Protein AF-A0A8D0WEB8-F1 (afdb_monomer)

InterPro domains:
  IPR029731 OSGIN 1/2 [PTHR15192] (24-219)
  IPR036188 FAD/NAD(P)-binding domain superfamily [SSF51905] (11-210)

Sequence (221 aa):
MKRLKVDIPSFHPPRLKNHPLFLDVTPSSDPVLIIGAGLSAADAVLYARHYNVPVIHAFRRPVDDPGLVFNQLPKMLYPEYHKVHQMMREQSILSPSPYEGYCSLPEHQLLRFKEDRQAVFRNPQGLQKVFGVSLVLVLIGSHPDLSFLPGAGADLAMDPDQPLSAKRNPIDVDPFTYQSTHQEGLYAMGPLAGDNFVRFVQGGALAVASSLLSKEGRKPP

pLDDT: mean 85.71, std 18.42, range [32.25, 98.5]

Radius of gyration: 22.69 Å; Cα contacts (8 Å, |Δi|>4): 335; chains: 1; bounding box: 53×40×72 Å

Organism: Sus scrofa (NCBI:txid9823)

Secondary structure (DSSP, 8-state):
-----------PPP-----TTSTT--TTSPPEEEE-SSHHHHHHHHHHHHTT--EEEEESS-TT-TTSGGGGS-TTT-HHHHHHHHHHH---TTS--SSTTEEEEET-EEEEEETTTEEEEE-TTS-EEEEE-SEEEE-S------TTSGGGGGGGBSSTTS--BTTTBPBPB-TTT-BBSSSTT-B--GGGGT--SHHHHHHHHHHHHHHHHHHHTTS--

Solvent-accessible surface area (backbone atoms only — not comparable to full-atom values): 12994 Å² total; per-residue (Å²): 136,85,81,83,82,78,84,74,76,80,83,69,77,77,77,84,75,75,73,83,89,53,82,86,69,43,56,87,41,57,26,35,34,37,33,29,74,43,69,70,27,44,50,52,50,52,54,38,50,74,63,52,27,25,33,36,43,30,21,71,52,59,82,82,46,79,87,36,58,68,77,73,52,58,55,91,84,40,52,68,53,50,48,48,54,48,50,51,60,56,66,50,102,86,48,88,43,95,50,81,58,60,39,52,32,62,34,26,42,81,75,48,76,50,95,85,42,29,42,33,29,30,40,82,87,68,49,77,48,77,43,69,37,68,46,79,46,86,33,76,78,86,78,89,85,39,72,91,39,77,79,45,42,13,77,41,17,69,46,55,94,42,74,63,28,45,86,83,24,21,41,32,49,41,94,74,35,25,32,31,76,74,40,86,95,42,68,50,54,32,40,46,49,48,34,83,47,77,81,48,36,62,55,39,53,51,24,36,52,52,46,52,54,61,51,60,77,64,60,78,133

Structure (mmCIF, N/CA/C/O backbone):
data_AF-A0A8D0WEB8-F1
#
_entry.id   AF-A0A8D0WEB8-F1
#
loop_
_atom_site.group_PDB
_atom_site.id
_atom_site.type_symbol
_atom_site.label_atom_id
_atom_site.label_alt_id
_atom_site.label_comp_id
_atom_site.label_asym_id
_atom_site.label_entity_id
_atom_site.label_seq_id
_atom_site.pdbx_PDB_ins_code
_atom_site.Cartn_x
_atom_site.Cartn_y
_atom_site.Cartn_z
_atom_site.occupancy
_atom_site.B_iso_or_equiv
_atom_site.auth_seq_id
_atom_site.auth_comp_id
_atom_site.auth_asym_id
_atom_site.auth_atom_id
_atom_site.pdbx_PDB_model_num
ATOM 1 N N . MET A 1 1 ? 0.443 -23.221 48.144 1.00 44.03 1 MET A N 1
ATOM 2 C CA . MET A 1 1 ? 0.139 -22.646 46.813 1.00 44.03 1 MET A CA 1
ATOM 3 C C . MET A 1 1 ? 1.076 -23.261 45.781 1.00 44.03 1 MET A C 1
ATOM 5 O O . MET A 1 1 ? 2.273 -23.018 45.845 1.00 44.03 1 MET A O 1
ATOM 9 N N . LYS A 1 2 ? 0.568 -24.123 44.892 1.00 35.50 2 LYS A N 1
ATOM 10 C CA . LYS A 1 2 ? 1.362 -24.737 43.814 1.00 35.50 2 LYS A CA 1
ATOM 11 C C . LYS A 1 2 ? 1.434 -23.750 42.642 1.00 35.50 2 LYS A C 1
ATOM 13 O O . LYS A 1 2 ? 0.394 -23.379 42.111 1.00 35.50 2 LYS A O 1
ATOM 18 N N . ARG A 1 3 ? 2.637 -23.303 42.264 1.00 35.38 3 ARG A N 1
ATOM 19 C CA . ARG A 1 3 ? 2.859 -22.539 41.023 1.00 35.38 3 ARG A CA 1
ATOM 20 C C . ARG A 1 3 ? 2.614 -23.472 39.837 1.00 35.38 3 ARG A C 1
ATOM 22 O O . ARG A 1 3 ? 3.350 -24.444 39.685 1.00 35.38 3 ARG A O 1
ATOM 29 N N . LEU A 1 4 ? 1.614 -23.174 39.007 1.00 32.25 4 LEU A N 1
ATOM 30 C CA . LEU A 1 4 ? 1.543 -23.733 37.659 1.00 32.25 4 LEU A CA 1
ATOM 31 C C . LEU A 1 4 ? 2.726 -23.171 36.859 1.00 32.25 4 LEU A C 1
ATOM 33 O O . LEU A 1 4 ? 2.814 -21.964 36.642 1.00 32.25 4 LEU A O 1
ATOM 37 N N . LYS A 1 5 ? 3.645 -24.045 36.445 1.00 33.50 5 LYS A N 1
ATOM 38 C CA . LYS A 1 5 ? 4.564 -23.764 35.341 1.00 33.50 5 LYS A CA 1
ATOM 39 C C . LYS A 1 5 ? 3.758 -23.935 34.058 1.00 33.50 5 LYS A C 1
ATOM 41 O O . LYS A 1 5 ? 3.316 -25.038 33.759 1.00 33.50 5 LYS A O 1
ATOM 46 N N . VAL A 1 6 ? 3.520 -22.834 33.358 1.00 39.00 6 VAL A N 1
ATOM 47 C CA . VAL A 1 6 ? 3.021 -22.864 31.985 1.00 39.00 6 VAL A CA 1
ATOM 48 C C . VAL A 1 6 ? 4.256 -22.985 31.104 1.00 39.00 6 VAL A C 1
ATOM 50 O O . VAL A 1 6 ? 5.028 -22.032 30.995 1.00 39.00 6 VAL A O 1
ATOM 53 N N . ASP A 1 7 ? 4.483 -24.168 30.542 1.00 36.47 7 ASP A N 1
ATOM 54 C CA . ASP A 1 7 ? 5.505 -24.357 29.519 1.00 36.47 7 ASP A CA 1
ATOM 55 C C . ASP A 1 7 ? 5.014 -23.668 28.243 1.00 36.47 7 ASP A C 1
ATOM 57 O O . ASP A 1 7 ? 4.122 -24.154 27.549 1.00 36.47 7 ASP A O 1
ATOM 61 N N . ILE A 1 8 ? 5.554 -22.480 27.972 1.00 38.25 8 ILE A N 1
ATOM 62 C CA . ILE A 1 8 ? 5.335 -21.774 26.711 1.00 38.25 8 ILE A CA 1
ATOM 63 C C . ILE A 1 8 ? 6.197 -22.497 25.668 1.00 38.25 8 ILE A C 1
ATOM 65 O O . ILE A 1 8 ? 7.425 -22.468 25.797 1.00 38.25 8 ILE A O 1
ATOM 69 N N . PRO A 1 9 ? 5.614 -23.163 24.655 1.00 37.81 9 PRO A N 1
ATOM 70 C CA . PRO A 1 9 ? 6.407 -23.779 23.604 1.00 37.81 9 PRO A CA 1
ATOM 71 C C . PRO A 1 9 ? 7.242 -22.697 22.918 1.00 37.81 9 PRO A C 1
ATOM 73 O O . PRO A 1 9 ? 6.735 -21.632 22.560 1.00 37.81 9 PRO A O 1
ATOM 76 N N . SER A 1 10 ? 8.539 -22.960 22.753 1.00 38.03 10 SER A N 1
ATOM 77 C CA . SER A 1 10 ? 9.443 -22.076 22.026 1.00 38.03 10 SER A CA 1
ATOM 78 C C . SER A 1 10 ? 8.886 -21.841 20.623 1.00 38.03 10 SER A C 1
ATOM 80 O O . SER A 1 10 ? 8.825 -22.768 19.813 1.00 38.03 10 SER A O 1
ATOM 82 N N . PHE A 1 11 ? 8.472 -20.606 20.338 1.00 36.34 11 PHE A N 1
ATOM 83 C CA . PHE A 1 11 ? 8.068 -20.197 19.002 1.00 36.34 11 PHE A CA 1
ATOM 84 C C . PHE A 1 11 ? 9.299 -20.260 18.098 1.00 36.34 11 PHE A C 1
ATOM 86 O O . PHE A 1 11 ? 10.154 -19.375 18.103 1.00 36.34 11 PHE A O 1
ATOM 93 N N . HIS A 1 12 ? 9.426 -21.350 17.351 1.00 33.31 12 HIS A N 1
ATOM 94 C CA . HIS A 1 12 ? 10.314 -21.389 16.207 1.00 33.31 12 HIS A CA 1
ATOM 95 C C . HIS A 1 12 ? 9.568 -20.746 15.043 1.00 33.31 12 HIS A C 1
ATOM 97 O O . HIS A 1 12 ? 8.523 -21.275 14.652 1.00 33.31 12 HIS A O 1
ATOM 103 N N . PRO A 1 13 ? 10.058 -19.621 14.487 1.00 35.16 13 PRO A N 1
ATOM 104 C CA . PRO A 1 13 ? 9.481 -19.109 13.259 1.00 35.16 13 PRO A CA 1
ATOM 105 C C . PRO A 1 13 ? 9.537 -20.243 12.229 1.00 35.16 13 PRO A C 1
ATOM 107 O O . PRO A 1 13 ? 10.567 -20.928 12.140 1.00 35.16 13 PRO A O 1
ATOM 110 N N . PRO A 1 14 ? 8.452 -20.502 11.481 1.00 33.44 14 PRO A N 1
ATOM 111 C CA . PRO A 1 14 ? 8.509 -21.484 10.418 1.00 33.44 14 PRO A CA 1
ATOM 112 C C . PRO A 1 14 ? 9.676 -21.097 9.511 1.00 33.44 14 PRO A C 1
ATOM 114 O O . PRO A 1 14 ? 9.736 -19.976 9.004 1.00 33.44 14 PRO A O 1
ATOM 117 N N . ARG A 1 15 ? 10.636 -22.015 9.328 1.00 39.16 15 ARG A N 1
ATOM 118 C CA . ARG A 1 15 ? 11.580 -21.906 8.215 1.00 39.16 15 ARG A CA 1
ATOM 119 C C . ARG A 1 15 ? 10.708 -21.778 6.975 1.00 39.16 15 ARG A C 1
ATOM 121 O O . ARG A 1 15 ? 10.014 -22.738 6.641 1.00 39.16 15 ARG A O 1
ATOM 128 N N . LEU A 1 16 ? 10.706 -20.596 6.358 1.00 42.38 16 LEU A N 1
ATOM 129 C CA . LEU A 1 16 ? 10.075 -20.317 5.073 1.00 42.38 16 LEU A CA 1
ATOM 130 C C . LEU A 1 16 ? 10.705 -21.257 4.041 1.00 42.38 16 LEU A C 1
ATOM 132 O O . LEU A 1 16 ? 11.685 -20.926 3.381 1.00 42.38 16 LEU A O 1
ATOM 136 N N . LYS A 1 17 ? 10.195 -22.486 3.967 1.00 39.34 17 LYS A N 1
ATOM 137 C CA . LYS A 1 17 ? 10.502 -23.420 2.897 1.00 39.34 17 LYS A CA 1
ATOM 138 C C . LYS A 1 17 ? 9.833 -22.847 1.652 1.00 39.34 17 LYS A C 1
ATOM 140 O O . LYS A 1 17 ? 8.614 -22.874 1.557 1.00 39.34 17 LYS A O 1
ATOM 145 N N . ASN A 1 18 ? 10.659 -22.304 0.762 1.00 42.94 18 ASN A N 1
ATOM 146 C CA . ASN A 1 18 ? 10.420 -22.106 -0.667 1.00 42.94 18 ASN A CA 1
ATOM 147 C C . ASN A 1 18 ? 9.029 -21.554 -1.023 1.00 42.94 18 ASN A C 1
ATOM 149 O O . ASN A 1 18 ? 8.109 -22.304 -1.341 1.00 42.94 18 ASN A O 1
ATOM 153 N N . HIS A 1 19 ? 8.892 -20.227 -1.016 1.00 45.16 19 HIS A N 1
ATOM 154 C CA . HIS A 1 19 ? 7.705 -19.562 -1.550 1.00 45.16 19 HIS A CA 1
ATOM 155 C C . HIS A 1 19 ? 7.723 -19.641 -3.096 1.00 45.16 19 HIS A C 1
ATOM 157 O O . HIS A 1 19 ? 8.702 -19.207 -3.704 1.00 45.16 19 HIS A O 1
ATOM 163 N N . PRO A 1 20 ? 6.670 -20.149 -3.763 1.00 43.34 20 PRO A N 1
ATOM 164 C CA . PRO A 1 20 ? 6.691 -20.498 -5.192 1.00 43.34 20 PRO A CA 1
ATOM 165 C C . PRO A 1 20 ? 6.655 -19.315 -6.179 1.00 43.34 20 PRO A C 1
ATOM 167 O O . PRO A 1 20 ? 6.586 -19.535 -7.380 1.00 43.34 20 PRO A O 1
ATOM 170 N N . LEU A 1 21 ? 6.697 -18.062 -5.716 1.00 50.72 21 LEU A N 1
ATOM 171 C CA . LEU A 1 21 ? 6.490 -16.890 -6.584 1.00 50.72 21 LEU A CA 1
ATOM 172 C C . LEU A 1 21 ? 7.770 -16.365 -7.258 1.00 50.72 21 LEU A C 1
ATOM 174 O O . LEU A 1 21 ? 7.674 -15.600 -8.211 1.00 50.72 21 LEU A O 1
ATOM 178 N N . PHE A 1 22 ? 8.952 -16.777 -6.789 1.00 50.31 22 PHE A N 1
ATOM 179 C CA . PHE A 1 22 ? 10.248 -16.305 -7.302 1.00 50.31 22 PHE A CA 1
ATOM 180 C C . PHE A 1 22 ? 11.103 -17.398 -7.957 1.00 50.31 22 PHE A C 1
ATOM 182 O O . PHE A 1 22 ? 12.227 -17.109 -8.353 1.00 50.31 22 PHE A O 1
ATOM 189 N N . LEU A 1 23 ? 10.614 -18.639 -8.081 1.00 54.09 23 LEU A N 1
ATOM 190 C CA . LEU A 1 23 ? 11.466 -19.766 -8.490 1.00 54.09 23 LEU A CA 1
ATOM 191 C C . LEU A 1 23 ? 12.072 -19.642 -9.903 1.00 54.09 23 LEU A C 1
ATOM 193 O O . LEU A 1 23 ? 13.089 -20.282 -10.149 1.00 54.09 23 LEU A O 1
ATOM 197 N N . ASP A 1 24 ? 11.536 -18.773 -10.767 1.00 73.00 24 ASP A N 1
ATOM 198 C CA . ASP A 1 24 ? 12.021 -18.594 -12.146 1.00 73.00 24 ASP A CA 1
ATOM 199 C C . ASP A 1 24 ? 12.676 -17.225 -12.424 1.00 73.00 24 ASP A C 1
ATOM 201 O O . ASP A 1 24 ? 13.095 -16.954 -13.553 1.00 73.00 24 ASP A O 1
ATOM 205 N N . VAL A 1 25 ? 12.770 -16.335 -11.426 1.00 86.62 25 VAL A N 1
ATOM 206 C CA . VAL A 1 25 ? 13.377 -15.005 -11.608 1.00 86.62 25 VAL A CA 1
ATOM 207 C C . VAL A 1 25 ? 14.780 -14.989 -11.015 1.00 86.62 25 VAL A C 1
ATOM 209 O O . VAL A 1 25 ? 14.981 -15.201 -9.823 1.00 86.62 25 VAL A O 1
ATOM 212 N N . THR A 1 26 ? 15.759 -14.704 -11.865 1.00 89.69 26 THR A N 1
ATOM 213 C CA . THR A 1 26 ? 17.189 -14.723 -11.544 1.00 89.69 26 THR A CA 1
ATOM 214 C C . THR A 1 26 ? 17.816 -13.352 -11.813 1.00 89.69 26 THR A C 1
ATOM 216 O O . THR A 1 26 ? 17.205 -12.527 -12.495 1.00 89.69 26 THR A O 1
ATOM 219 N N . PRO A 1 27 ? 19.057 -13.100 -11.361 1.00 91.06 27 PRO A N 1
ATOM 220 C CA . PRO A 1 27 ? 19.798 -11.890 -11.729 1.00 91.06 27 PRO A CA 1
ATOM 221 C C . PRO A 1 27 ? 19.963 -11.672 -13.241 1.00 91.06 27 PRO A C 1
ATOM 223 O O . PRO A 1 27 ? 20.145 -10.541 -13.679 1.00 91.06 27 PRO A O 1
ATOM 226 N N . SER A 1 28 ? 19.906 -12.744 -14.038 1.00 90.56 28 SER A N 1
ATOM 227 C CA . SER A 1 28 ? 20.001 -12.703 -15.504 1.00 90.56 28 SER A CA 1
ATOM 228 C C . SER A 1 28 ? 18.654 -12.581 -16.222 1.00 90.56 28 SER A C 1
ATOM 230 O O . SER A 1 28 ? 18.625 -12.501 -17.447 1.00 90.56 28 SER A O 1
ATOM 232 N N . SER A 1 29 ? 17.539 -12.619 -15.491 1.00 91.19 29 SER A N 1
ATOM 233 C CA . SER A 1 29 ? 16.199 -12.476 -16.064 1.00 91.19 29 SER A CA 1
ATOM 234 C C . SER A 1 29 ? 15.897 -11.014 -16.416 1.00 91.19 29 SER A C 1
ATOM 236 O O . SER A 1 29 ? 16.529 -10.092 -15.897 1.00 91.19 29 SER A O 1
ATOM 238 N N . ASP A 1 30 ? 14.867 -10.794 -17.239 1.00 93.44 30 ASP A N 1
ATOM 239 C CA . ASP A 1 30 ? 14.282 -9.459 -17.398 1.00 93.44 30 ASP A CA 1
ATOM 240 C C . ASP A 1 30 ? 13.864 -8.877 -16.033 1.00 93.44 30 ASP A C 1
ATOM 242 O O . ASP A 1 30 ? 13.531 -9.637 -15.113 1.00 93.44 30 ASP A O 1
ATOM 246 N N . PRO A 1 31 ? 13.829 -7.543 -15.871 1.00 95.56 31 PRO A N 1
ATOM 247 C CA . PRO A 1 31 ? 13.523 -6.932 -14.585 1.00 95.56 31 PRO A CA 1
ATOM 248 C C . PRO A 1 31 ? 12.156 -7.315 -14.010 1.00 95.56 31 PRO A C 1
ATOM 250 O O . PRO A 1 31 ? 11.177 -7.507 -14.735 1.00 95.56 31 PRO A O 1
ATOM 253 N N . VAL A 1 32 ? 12.060 -7.339 -12.682 1.00 97.00 32 VAL A N 1
ATOM 254 C CA . VAL A 1 32 ? 10.776 -7.356 -11.975 1.00 97.00 32 VAL A CA 1
ATOM 255 C C . VAL A 1 32 ? 10.215 -5.942 -11.959 1.00 97.00 32 VAL A C 1
ATOM 257 O O . VAL A 1 32 ? 10.889 -4.996 -11.545 1.00 97.00 32 VAL A O 1
ATOM 260 N N . LEU A 1 33 ? 8.964 -5.794 -12.383 1.00 97.75 33 LEU A N 1
ATOM 261 C CA . LEU A 1 33 ? 8.236 -4.538 -12.306 1.00 97.75 33 LEU A CA 1
ATOM 262 C C . LEU A 1 33 ? 7.481 -4.441 -10.983 1.00 97.75 33 LEU A C 1
ATOM 264 O O . LEU A 1 33 ? 6.562 -5.212 -10.720 1.00 97.75 33 LEU A O 1
ATOM 268 N N . ILE A 1 34 ? 7.825 -3.445 -10.180 1.00 98.50 34 ILE A N 1
ATOM 269 C CA . ILE A 1 34 ? 7.176 -3.131 -8.911 1.00 98.50 34 ILE A CA 1
ATOM 270 C C . ILE A 1 34 ? 6.405 -1.828 -9.087 1.00 98.50 34 ILE A C 1
ATOM 272 O O . ILE A 1 34 ? 6.984 -0.810 -9.462 1.00 98.50 34 ILE A O 1
ATOM 276 N N . ILE A 1 35 ? 5.097 -1.855 -8.826 1.00 98.31 35 ILE A N 1
ATOM 277 C CA . ILE A 1 35 ? 4.211 -0.699 -8.998 1.00 98.31 35 ILE A CA 1
ATOM 278 C C . ILE A 1 35 ? 3.674 -0.246 -7.646 1.00 98.31 35 ILE A C 1
ATOM 280 O O . ILE A 1 35 ? 2.899 -0.963 -7.021 1.00 98.31 35 ILE A O 1
ATOM 284 N N . GLY A 1 36 ? 4.018 0.965 -7.218 1.00 97.56 36 GLY A N 1
ATOM 285 C CA . GLY A 1 36 ? 3.567 1.527 -5.943 1.00 97.56 36 GLY A CA 1
ATOM 286 C C . GLY A 1 36 ? 4.609 2.443 -5.311 1.00 97.56 36 GLY A C 1
ATOM 287 O O . GLY A 1 36 ? 5.758 2.434 -5.711 1.00 97.56 36 GLY A O 1
ATOM 288 N N . ALA A 1 37 ? 4.208 3.254 -4.331 1.00 96.00 37 ALA A N 1
ATOM 289 C CA . ALA A 1 37 ? 5.116 4.152 -3.594 1.00 96.00 37 ALA A CA 1
ATOM 290 C C . ALA A 1 37 ? 4.906 4.073 -2.069 1.00 96.00 37 ALA A C 1
ATOM 292 O O . ALA A 1 37 ? 5.094 5.050 -1.345 1.00 96.00 37 ALA A O 1
ATOM 293 N N . GLY A 1 38 ? 4.419 2.923 -1.596 1.00 95.00 38 GLY A N 1
ATOM 294 C CA . GLY A 1 38 ? 4.218 2.621 -0.178 1.00 95.00 38 GLY A CA 1
ATOM 295 C C . GLY A 1 38 ? 5.274 1.656 0.362 1.00 95.00 38 GLY A C 1
ATOM 296 O O . GLY A 1 38 ? 6.160 1.220 -0.370 1.00 95.00 38 GLY A O 1
ATOM 297 N N . LEU A 1 39 ? 5.142 1.280 1.636 1.00 94.69 39 LEU A N 1
ATOM 298 C CA . LEU A 1 39 ? 6.097 0.380 2.297 1.00 94.69 39 LEU A CA 1
ATOM 299 C C . LEU A 1 39 ? 6.116 -1.016 1.675 1.00 94.69 39 LEU A C 1
ATOM 301 O O . LEU A 1 39 ? 7.193 -1.528 1.425 1.00 94.69 39 LEU A O 1
ATOM 305 N N . SER A 1 40 ? 4.966 -1.569 1.279 1.00 96.19 40 SER A N 1
ATOM 306 C CA . SER A 1 40 ? 4.931 -2.869 0.592 1.00 96.19 40 SER A CA 1
ATOM 307 C C . SER A 1 40 ? 5.725 -2.868 -0.720 1.00 96.19 40 SER A C 1
ATOM 309 O O . SER A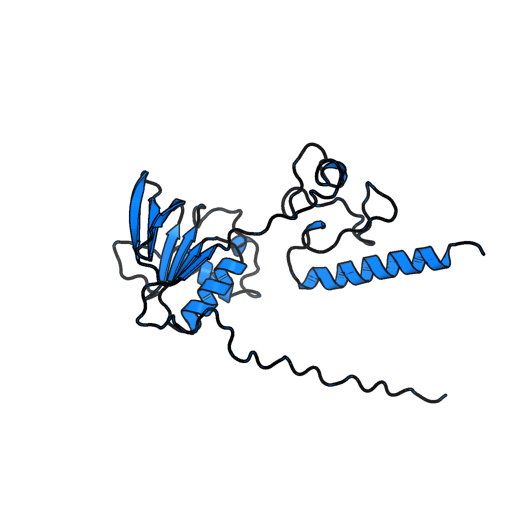 1 40 ? 6.419 -3.833 -1.025 1.00 96.19 40 SER A O 1
ATOM 311 N N . ALA A 1 41 ? 5.655 -1.777 -1.494 1.00 97.94 41 ALA A N 1
ATOM 312 C CA . ALA A 1 41 ? 6.465 -1.627 -2.702 1.00 97.94 41 ALA A CA 1
ATOM 313 C C . ALA A 1 41 ? 7.958 -1.509 -2.356 1.00 97.94 41 ALA A C 1
ATOM 315 O O . ALA A 1 41 ? 8.788 -2.133 -3.011 1.00 97.94 41 ALA A O 1
ATOM 316 N N . ALA A 1 42 ? 8.296 -0.771 -1.295 1.00 97.44 42 ALA A N 1
ATOM 317 C CA . ALA A 1 42 ? 9.667 -0.674 -0.806 1.00 97.44 42 ALA A CA 1
ATOM 318 C C . ALA A 1 42 ? 10.224 -2.031 -0.348 1.00 97.44 42 ALA A C 1
ATOM 320 O O . ALA A 1 42 ? 11.349 -2.363 -0.709 1.00 97.44 42 ALA A O 1
ATOM 321 N N . ASP A 1 43 ? 9.435 -2.838 0.363 1.00 97.38 43 ASP A N 1
ATOM 322 C CA . ASP A 1 43 ? 9.801 -4.196 0.772 1.00 97.38 43 ASP A CA 1
ATOM 323 C C . ASP A 1 43 ? 10.078 -5.090 -0.436 1.00 97.38 43 ASP A C 1
ATOM 325 O O . ASP A 1 43 ? 11.093 -5.783 -0.477 1.00 97.38 43 ASP A O 1
ATOM 329 N N . ALA A 1 44 ? 9.223 -5.033 -1.460 1.00 98.06 44 ALA A N 1
ATOM 330 C CA . ALA A 1 44 ? 9.437 -5.777 -2.696 1.00 98.06 44 ALA A CA 1
ATOM 331 C C . ALA A 1 44 ? 10.726 -5.341 -3.414 1.00 98.06 44 ALA A C 1
ATOM 333 O O . ALA A 1 44 ? 11.463 -6.189 -3.919 1.00 98.06 44 ALA A O 1
ATOM 334 N N . VAL A 1 45 ? 11.028 -4.035 -3.426 1.00 97.44 45 VAL A N 1
ATOM 335 C CA . VAL A 1 45 ? 12.283 -3.507 -3.984 1.00 97.44 45 VAL A CA 1
ATOM 336 C C . VAL A 1 45 ? 13.468 -4.051 -3.193 1.00 97.44 45 VAL A C 1
ATOM 338 O O . VAL A 1 45 ? 14.389 -4.602 -3.788 1.00 97.44 45 VAL A O 1
ATOM 341 N N . LEU A 1 46 ? 13.449 -3.931 -1.864 1.00 96.62 46 LEU A N 1
ATOM 342 C CA . LEU A 1 46 ? 14.519 -4.421 -0.994 1.00 96.62 46 LEU A CA 1
ATOM 343 C C . LEU A 1 46 ? 14.741 -5.927 -1.174 1.00 96.62 46 LEU A C 1
ATOM 345 O O . LEU A 1 46 ? 15.885 -6.362 -1.298 1.00 96.62 46 LEU A O 1
ATOM 349 N N . TYR A 1 47 ? 13.661 -6.704 -1.260 1.00 96.12 47 TYR A N 1
ATOM 350 C CA . TYR A 1 47 ? 13.713 -8.148 -1.461 1.00 96.12 47 TYR A CA 1
ATOM 351 C C . TYR A 1 47 ? 14.328 -8.522 -2.815 1.00 96.12 47 TYR A C 1
ATOM 353 O O . TYR A 1 47 ? 15.279 -9.297 -2.861 1.00 96.12 47 TYR A O 1
ATOM 361 N N . ALA A 1 48 ? 13.857 -7.933 -3.919 1.00 95.06 48 ALA A N 1
ATOM 362 C CA . ALA A 1 48 ? 14.415 -8.198 -5.246 1.00 95.06 48 ALA A CA 1
ATOM 363 C C . ALA A 1 48 ? 15.906 -7.818 -5.324 1.00 95.06 48 ALA A C 1
ATOM 365 O O . ALA A 1 48 ? 16.732 -8.589 -5.815 1.00 95.06 48 ALA A O 1
ATOM 366 N N . ARG A 1 49 ? 16.271 -6.662 -4.755 1.00 92.75 49 ARG A N 1
ATOM 367 C CA . ARG A 1 49 ? 17.659 -6.182 -4.692 1.00 92.75 49 ARG A CA 1
ATOM 368 C C . ARG A 1 49 ? 18.560 -7.087 -3.858 1.00 92.75 49 ARG A C 1
ATOM 370 O O . ARG A 1 49 ? 19.706 -7.288 -4.243 1.00 92.75 49 ARG A O 1
ATOM 377 N N . HIS A 1 50 ? 18.058 -7.650 -2.758 1.00 93.75 50 HIS A N 1
ATOM 378 C CA . HIS A 1 50 ? 18.810 -8.595 -1.925 1.00 93.75 50 HIS A CA 1
ATOM 379 C C . HIS A 1 50 ? 19.286 -9.822 -2.721 1.00 93.75 50 HIS A C 1
ATOM 381 O O . HIS A 1 50 ? 20.379 -10.325 -2.476 1.00 93.75 50 HIS A O 1
ATOM 387 N N . TYR A 1 51 ? 18.506 -10.252 -3.716 1.00 92.50 51 TYR A N 1
ATOM 388 C CA . TYR A 1 51 ? 18.845 -11.356 -4.616 1.00 92.50 51 TYR A CA 1
ATOM 389 C C . TYR A 1 51 ? 19.471 -10.907 -5.944 1.00 92.50 51 TYR A C 1
ATOM 391 O O . TYR A 1 51 ? 19.598 -11.721 -6.852 1.00 92.50 51 TYR A O 1
ATOM 399 N N . ASN A 1 52 ? 19.878 -9.639 -6.071 1.00 91.56 52 ASN A N 1
ATOM 400 C CA . ASN A 1 52 ? 20.433 -9.050 -7.298 1.00 91.56 52 ASN A CA 1
ATOM 401 C C . ASN A 1 52 ? 19.513 -9.170 -8.524 1.00 91.56 52 ASN A C 1
ATOM 403 O O . ASN A 1 52 ? 19.982 -9.180 -9.660 1.00 91.56 52 ASN A O 1
ATOM 407 N N . VAL A 1 53 ? 18.202 -9.257 -8.308 1.00 94.56 53 VAL A N 1
ATOM 408 C CA . VAL A 1 53 ? 17.226 -9.261 -9.395 1.00 94.56 53 VAL A CA 1
ATOM 409 C C . VAL A 1 53 ? 17.057 -7.825 -9.909 1.00 94.56 53 VAL A C 1
ATOM 411 O O . VAL A 1 53 ? 16.857 -6.919 -9.090 1.00 94.56 53 VAL A O 1
ATOM 414 N N . PRO A 1 54 ? 17.128 -7.577 -11.233 1.00 95.00 54 PRO A N 1
ATOM 415 C CA . PRO A 1 54 ? 16.907 -6.246 -11.780 1.00 95.00 54 PRO A CA 1
ATOM 416 C C . PRO A 1 54 ? 15.487 -5.749 -11.483 1.00 95.00 54 PRO A C 1
ATOM 418 O O . PRO A 1 54 ? 14.521 -6.504 -11.570 1.00 95.00 54 PRO A O 1
ATOM 421 N N . VAL A 1 55 ? 15.342 -4.469 -11.141 1.00 96.38 55 VAL A N 1
ATOM 422 C CA . VAL A 1 55 ? 14.064 -3.871 -10.733 1.00 96.38 55 VAL A CA 1
ATOM 423 C C . VAL A 1 55 ? 13.716 -2.686 -11.619 1.00 96.38 55 VAL A C 1
ATOM 425 O O . VAL A 1 55 ? 14.518 -1.767 -11.782 1.00 96.38 55 VAL A O 1
ATOM 428 N N . ILE A 1 56 ? 12.477 -2.661 -12.100 1.00 97.12 56 ILE A N 1
ATOM 429 C CA . ILE A 1 56 ? 11.805 -1.444 -12.554 1.00 97.12 56 ILE A CA 1
ATOM 430 C C . ILE A 1 56 ? 10.793 -1.061 -11.473 1.00 97.12 56 ILE A C 1
ATOM 432 O O . ILE A 1 56 ? 9.879 -1.824 -11.182 1.00 97.12 56 ILE A O 1
ATOM 436 N N . HIS A 1 57 ? 10.942 0.108 -10.861 1.00 97.69 57 HIS A N 1
ATOM 437 C CA . HIS A 1 57 ? 10.079 0.595 -9.790 1.00 97.69 57 HIS A CA 1
ATOM 438 C C . HIS A 1 57 ? 9.269 1.797 -10.274 1.00 97.69 57 HIS A C 1
ATOM 440 O O . HIS A 1 57 ? 9.778 2.913 -10.341 1.00 97.69 57 HIS A O 1
ATOM 446 N N . ALA A 1 58 ? 8.003 1.569 -10.610 1.00 97.19 58 ALA A N 1
ATOM 447 C CA . ALA A 1 58 ? 7.118 2.575 -11.178 1.00 97.19 58 ALA A CA 1
ATOM 4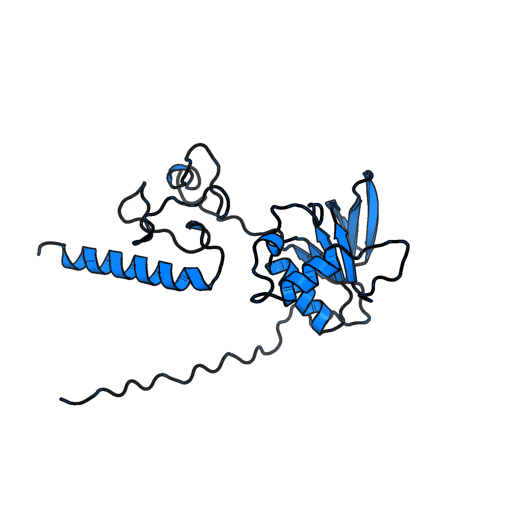48 C C . ALA A 1 58 ? 6.083 3.083 -10.177 1.00 97.19 58 ALA A C 1
ATOM 450 O O . ALA A 1 58 ? 5.469 2.320 -9.430 1.00 97.19 58 ALA A O 1
ATOM 451 N N . PHE A 1 59 ? 5.830 4.388 -10.194 1.00 96.69 59 PHE A N 1
ATOM 452 C CA . PHE A 1 59 ? 4.848 5.001 -9.311 1.00 96.69 59 PHE A CA 1
ATOM 453 C C . P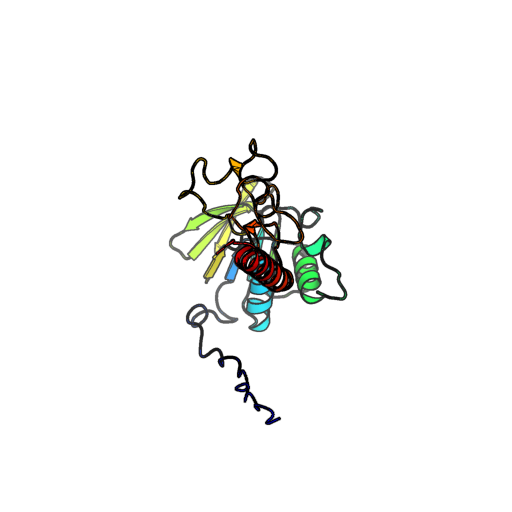HE A 1 59 ? 4.294 6.296 -9.898 1.00 96.69 59 PHE A C 1
ATOM 455 O O . PHE A 1 59 ? 4.959 7.000 -10.642 1.00 96.69 59 PHE A O 1
ATOM 462 N N . ARG A 1 60 ? 3.046 6.619 -9.542 1.00 94.81 60 ARG A N 1
ATOM 463 C CA . ARG A 1 60 ? 2.295 7.741 -10.136 1.00 94.81 60 ARG A CA 1
ATOM 464 C C . ARG A 1 60 ? 2.625 9.115 -9.548 1.00 94.81 60 ARG A C 1
ATOM 466 O O . ARG A 1 60 ? 2.180 10.115 -10.090 1.00 94.81 60 ARG A O 1
ATOM 473 N N . ARG A 1 61 ? 3.313 9.162 -8.408 1.00 93.81 61 ARG A N 1
ATOM 474 C CA . ARG A 1 61 ? 3.609 10.402 -7.674 1.00 93.81 61 ARG A CA 1
ATOM 475 C C . ARG A 1 61 ? 5.012 10.912 -8.019 1.00 93.81 61 ARG A C 1
ATOM 477 O O . ARG A 1 61 ? 5.867 10.080 -8.329 1.00 93.81 61 ARG A O 1
ATOM 484 N N . PRO A 1 62 ? 5.274 12.224 -7.922 1.00 94.00 62 PRO A N 1
ATOM 485 C CA . PRO A 1 62 ? 6.642 12.723 -7.929 1.00 94.00 62 PRO A CA 1
ATOM 486 C C . PRO A 1 62 ? 7.378 12.237 -6.676 1.00 94.00 62 PRO A C 1
ATOM 488 O O . PRO A 1 62 ? 6.767 11.997 -5.632 1.00 94.00 62 PRO A O 1
ATOM 491 N N . VAL A 1 63 ? 8.701 12.079 -6.767 1.00 92.81 63 VAL A N 1
ATOM 492 C CA . VAL A 1 63 ? 9.519 11.569 -5.645 1.00 92.81 63 VAL A CA 1
ATOM 493 C C . VAL A 1 63 ? 9.534 12.533 -4.454 1.00 92.81 63 VAL A C 1
ATOM 495 O O . VAL A 1 63 ? 9.691 12.106 -3.308 1.00 92.81 63 VAL A O 1
ATOM 498 N N . ASP A 1 64 ? 9.323 13.819 -4.727 1.00 91.25 64 ASP A N 1
ATOM 499 C CA . ASP A 1 64 ? 9.299 14.890 -3.733 1.00 91.25 64 ASP A CA 1
ATOM 500 C C . ASP A 1 64 ? 7.883 15.181 -3.196 1.00 91.25 64 ASP A C 1
ATOM 502 O O . ASP A 1 64 ? 7.691 16.148 -2.463 1.00 91.25 64 ASP A O 1
ATOM 506 N N . ASP A 1 65 ? 6.881 14.346 -3.518 1.00 93.00 65 ASP A N 1
ATOM 507 C CA . ASP A 1 65 ? 5.533 14.461 -2.942 1.00 93.00 65 ASP A CA 1
ATOM 508 C C . ASP A 1 65 ? 5.600 14.342 -1.401 1.00 93.00 65 ASP A C 1
ATOM 510 O O . ASP A 1 65 ? 5.967 13.277 -0.883 1.00 93.00 65 ASP A O 1
ATOM 514 N N . PRO A 1 66 ? 5.204 15.383 -0.637 1.00 89.31 66 PRO A N 1
ATOM 515 C CA . PRO A 1 66 ? 5.248 15.364 0.827 1.00 89.31 66 PRO A CA 1
ATOM 516 C C . PRO A 1 66 ? 4.351 14.274 1.436 1.00 89.31 66 PRO A C 1
ATOM 518 O O . PRO A 1 66 ? 4.597 13.811 2.548 1.00 89.31 66 PRO A O 1
ATOM 521 N N . GLY A 1 67 ? 3.335 13.812 0.702 1.00 88.25 67 GLY A N 1
ATOM 522 C CA . GLY A 1 67 ? 2.419 12.752 1.105 1.00 88.25 67 GLY A CA 1
ATOM 523 C C . GLY A 1 67 ? 2.969 11.326 0.975 1.00 88.25 67 GLY A C 1
ATOM 524 O O . GLY A 1 67 ? 2.234 10.379 1.291 1.00 88.25 67 GLY A O 1
ATOM 525 N N . LEU A 1 68 ? 4.208 11.140 0.501 1.00 91.81 68 LEU A N 1
ATOM 526 C CA . LEU A 1 68 ? 4.879 9.839 0.512 1.00 91.81 68 LEU A CA 1
ATOM 527 C C . LEU A 1 68 ? 5.191 9.390 1.941 1.00 91.81 68 LEU A C 1
ATOM 529 O O . LEU A 1 68 ? 5.673 10.159 2.769 1.00 91.81 68 LEU A O 1
ATOM 533 N N . VAL A 1 69 ? 4.969 8.101 2.212 1.00 90.25 69 VAL A N 1
ATOM 534 C CA . VAL A 1 69 ? 5.198 7.513 3.542 1.00 90.25 69 VAL A CA 1
ATOM 535 C C . VAL A 1 69 ? 6.655 7.648 3.995 1.00 90.25 69 VAL A C 1
ATOM 537 O O . VAL A 1 69 ? 6.912 7.814 5.181 1.00 90.25 69 VAL A O 1
ATOM 540 N N . PHE A 1 70 ? 7.604 7.668 3.056 1.00 91.69 70 PHE A N 1
ATOM 541 C CA . PHE A 1 70 ? 9.033 7.819 3.336 1.00 91.69 70 PHE A CA 1
ATOM 542 C C . PHE A 1 70 ? 9.377 9.128 4.054 1.00 91.69 70 PHE A C 1
ATOM 544 O O . PHE A 1 70 ? 10.266 9.132 4.895 1.00 91.69 70 PHE A O 1
ATOM 551 N N . ASN A 1 71 ? 8.634 10.209 3.793 1.00 87.88 71 ASN A N 1
ATOM 552 C CA . ASN A 1 71 ? 8.850 11.507 4.442 1.00 87.88 71 ASN A CA 1
ATOM 553 C C . ASN A 1 71 ? 8.331 11.546 5.890 1.00 87.88 71 ASN A C 1
ATOM 555 O O . ASN A 1 71 ? 8.644 12.469 6.635 1.00 87.88 71 ASN A O 1
ATOM 559 N N . GLN A 1 72 ? 7.516 10.564 6.282 1.00 87.75 72 GLN A N 1
ATOM 560 C CA . GLN A 1 72 ? 6.868 10.487 7.596 1.00 87.75 72 GLN A CA 1
ATOM 561 C C . GLN A 1 72 ? 7.582 9.504 8.532 1.00 87.75 72 GLN A C 1
ATOM 563 O O . GLN A 1 72 ? 7.291 9.450 9.727 1.00 87.75 72 GLN A O 1
ATOM 568 N N . LEU A 1 73 ? 8.502 8.700 7.997 1.00 87.94 73 LEU A N 1
ATOM 569 C CA . LEU A 1 73 ? 9.224 7.694 8.758 1.00 87.94 73 LEU A CA 1
ATOM 570 C C . LEU A 1 73 ? 10.493 8.287 9.385 1.00 87.94 73 LEU A C 1
ATOM 572 O O . LEU A 1 73 ? 11.280 8.927 8.692 1.00 87.94 73 LEU A O 1
ATOM 576 N N . PRO A 1 74 ? 10.777 8.021 10.670 1.00 90.62 74 PRO A N 1
ATOM 577 C CA . PRO A 1 74 ? 12.056 8.396 11.261 1.00 90.62 74 PRO A CA 1
ATOM 578 C C . PRO A 1 74 ? 13.218 7.624 10.617 1.00 90.62 74 PRO A C 1
ATOM 580 O O . PRO A 1 74 ? 13.284 6.398 10.725 1.00 90.62 74 PRO A O 1
ATOM 583 N N . LYS A 1 75 ? 14.177 8.330 10.000 1.00 91.44 75 LYS A N 1
ATOM 584 C CA . LYS A 1 75 ? 15.345 7.726 9.321 1.00 91.44 75 LYS A CA 1
ATOM 585 C C . LYS A 1 75 ? 16.153 6.770 10.191 1.00 91.44 75 LYS A C 1
ATOM 587 O O . LYS A 1 75 ? 16.641 5.764 9.695 1.00 91.44 75 LYS A O 1
ATOM 592 N N . MET A 1 76 ? 16.277 7.076 11.478 1.00 92.81 76 MET A N 1
ATOM 593 C CA . MET A 1 76 ? 17.012 6.240 12.427 1.00 92.81 76 MET A CA 1
ATOM 594 C C . MET A 1 76 ? 16.337 4.882 12.665 1.00 92.81 76 MET A C 1
ATOM 596 O O . MET A 1 76 ? 17.028 3.899 12.901 1.00 92.81 76 MET A O 1
ATOM 600 N N . LEU A 1 77 ? 15.003 4.827 12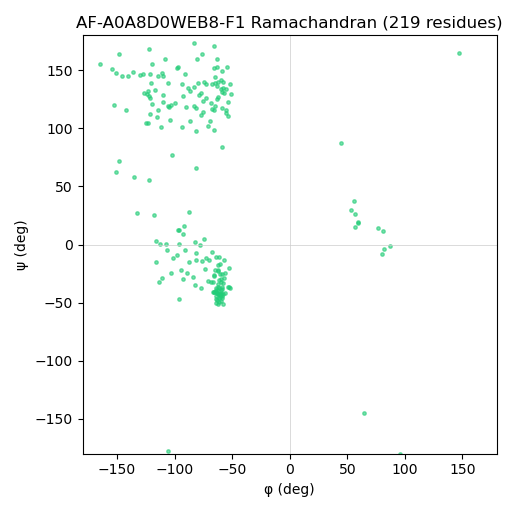.602 1.00 91.12 77 LEU A N 1
ATOM 601 C CA . LEU A 1 77 ? 14.241 3.593 12.820 1.00 91.12 77 LEU A CA 1
ATOM 602 C C . LEU A 1 77 ? 14.027 2.796 11.532 1.00 91.12 77 LEU A C 1
ATOM 604 O O . LEU A 1 77 ? 13.818 1.593 11.608 1.00 91.12 77 LEU A O 1
ATOM 608 N N . TYR A 1 78 ? 14.063 3.468 10.378 1.00 94.00 78 TYR A N 1
ATOM 609 C CA . TYR A 1 78 ? 13.775 2.874 9.071 1.00 94.00 78 TYR A CA 1
ATOM 610 C C . TYR A 1 78 ? 14.795 3.293 7.994 1.00 94.00 78 TYR A C 1
ATOM 612 O O . TYR A 1 78 ? 14.419 3.916 6.986 1.00 94.00 78 TYR A O 1
ATOM 620 N N . PRO A 1 79 ? 16.099 3.033 8.196 1.00 95.19 79 PRO A N 1
ATOM 621 C CA . PRO A 1 79 ? 17.143 3.440 7.256 1.00 95.19 79 PRO A CA 1
ATOM 622 C C . PRO A 1 79 ? 16.997 2.783 5.873 1.00 95.19 79 PRO A C 1
ATOM 624 O O . PRO A 1 79 ? 17.274 3.421 4.856 1.00 95.19 79 PRO A O 1
ATOM 627 N N . GLU A 1 80 ? 16.510 1.545 5.807 1.00 95.50 80 GLU A N 1
ATOM 628 C CA . GLU A 1 80 ? 16.286 0.783 4.577 1.00 95.50 80 GLU A CA 1
ATOM 629 C C . GLU A 1 80 ? 15.230 1.428 3.668 1.00 95.50 80 GLU A C 1
ATOM 631 O O . GLU A 1 80 ? 15.444 1.562 2.462 1.00 95.50 80 GLU A O 1
ATOM 636 N N . TYR A 1 81 ? 14.134 1.944 4.231 1.00 96.31 81 TYR A N 1
ATOM 637 C CA . TYR A 1 81 ? 13.109 2.644 3.451 1.00 96.31 81 TYR A CA 1
ATOM 638 C C . TYR A 1 81 ? 13.595 4.006 2.9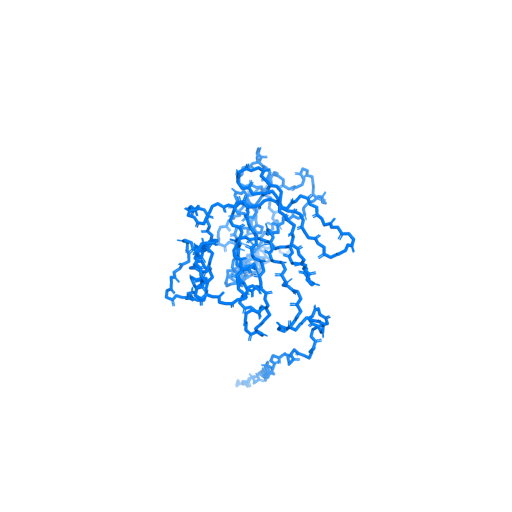52 1.00 96.31 81 TYR A C 1
ATOM 640 O O . TYR A 1 81 ? 13.240 4.425 1.850 1.00 96.31 81 TYR A O 1
ATOM 648 N N . HIS A 1 82 ? 14.477 4.671 3.702 1.00 94.81 82 HIS A N 1
ATOM 649 C CA . HIS A 1 82 ? 15.143 5.883 3.221 1.00 94.81 82 HIS A CA 1
ATOM 650 C C . HIS A 1 82 ? 16.123 5.583 2.092 1.00 94.81 82 HIS A C 1
ATOM 652 O O . HIS A 1 82 ? 16.278 6.405 1.189 1.00 94.81 82 HIS A O 1
ATOM 658 N N . LYS A 1 83 ? 16.757 4.403 2.101 1.00 93.50 83 LYS A N 1
ATOM 659 C CA . LYS A 1 83 ? 17.580 3.957 0.978 1.00 93.50 83 LYS A CA 1
ATOM 660 C C . LYS A 1 83 ? 16.733 3.759 -0.274 1.00 93.50 83 LYS A C 1
ATOM 662 O O . LYS A 1 83 ? 17.125 4.248 -1.327 1.00 93.50 83 LYS A O 1
ATOM 667 N N . VAL A 1 84 ? 15.556 3.137 -0.166 1.00 95.75 84 VAL A N 1
ATOM 668 C CA . VAL A 1 84 ? 14.611 3.042 -1.295 1.00 95.75 84 VAL A CA 1
ATOM 669 C C . VAL A 1 84 ? 14.202 4.426 -1.790 1.00 95.75 84 VAL A C 1
ATOM 671 O O . VAL A 1 84 ? 14.268 4.678 -2.988 1.00 95.75 84 VAL A O 1
ATOM 674 N N . HIS A 1 85 ? 13.864 5.354 -0.892 1.00 94.94 85 HIS A N 1
ATOM 675 C CA . HIS A 1 85 ? 13.511 6.726 -1.275 1.00 94.94 85 HIS A CA 1
ATOM 676 C C . HIS A 1 85 ? 14.663 7.471 -1.968 1.00 94.94 85 HIS A C 1
ATOM 678 O O . HIS A 1 85 ? 14.438 8.201 -2.930 1.00 94.94 85 HIS A O 1
ATOM 684 N N . GLN A 1 86 ? 15.909 7.236 -1.546 1.00 93.00 86 GLN A N 1
ATOM 685 C CA . GLN A 1 86 ? 17.098 7.727 -2.244 1.00 93.00 86 GLN A CA 1
ATOM 686 C C . GLN A 1 86 ? 17.209 7.128 -3.656 1.00 93.00 86 GLN A C 1
ATOM 688 O O . GLN A 1 86 ? 17.375 7.876 -4.618 1.00 93.00 86 GLN A O 1
ATOM 693 N N . MET A 1 87 ? 17.052 5.805 -3.799 1.00 93.62 87 MET A N 1
ATOM 694 C CA . MET A 1 87 ? 17.045 5.143 -5.111 1.00 93.62 87 MET A CA 1
ATOM 695 C C . MET A 1 87 ? 15.938 5.697 -6.017 1.00 93.62 87 MET A C 1
ATOM 697 O O . MET A 1 87 ? 16.160 5.892 -7.207 1.00 93.62 87 MET A O 1
ATOM 701 N N . MET A 1 88 ? 14.756 6.000 -5.465 1.00 93.88 88 MET A N 1
ATOM 702 C CA . MET A 1 88 ? 13.651 6.598 -6.221 1.00 93.88 88 MET A CA 1
ATOM 703 C C . MET A 1 88 ? 14.031 7.941 -6.863 1.00 93.88 88 MET A C 1
ATOM 705 O O . MET A 1 88 ? 13.584 8.189 -7.983 1.00 93.88 88 MET A O 1
ATOM 709 N N . ARG A 1 89 ? 14.845 8.775 -6.190 1.00 89.62 89 ARG A N 1
ATOM 710 C CA . ARG A 1 89 ? 15.326 10.075 -6.709 1.00 89.62 89 ARG A CA 1
ATOM 711 C C . ARG A 1 89 ? 16.440 9.933 -7.737 1.00 89.62 89 ARG A C 1
ATOM 713 O O . ARG A 1 89 ? 16.510 10.713 -8.679 1.00 89.62 89 ARG A O 1
ATOM 720 N N . GLU A 1 90 ? 17.337 8.973 -7.533 1.00 76.88 90 GLU A N 1
ATOM 721 C CA . GLU A 1 90 ? 18.577 8.832 -8.301 1.00 76.88 90 GLU A CA 1
ATOM 722 C C . GLU A 1 90 ? 18.332 8.117 -9.640 1.00 76.88 90 GLU A C 1
ATOM 724 O O . GLU A 1 90 ? 18.829 7.018 -9.908 1.00 76.88 90 GLU A O 1
ATOM 729 N N . GLN A 1 91 ? 17.567 8.791 -10.503 1.00 64.44 91 GLN A N 1
ATOM 730 C CA . GLN A 1 91 ? 17.453 8.482 -11.916 1.00 64.44 91 GLN A CA 1
ATOM 731 C C . GLN A 1 91 ? 17.854 9.653 -12.790 1.00 64.44 91 GLN A C 1
ATOM 733 O O . GLN A 1 91 ? 17.140 10.642 -12.929 1.00 64.44 91 GLN A O 1
ATOM 738 N N . SER A 1 92 ? 18.964 9.468 -13.483 1.00 47.28 92 SER A N 1
ATOM 739 C CA . SER A 1 92 ? 19.274 10.240 -14.667 1.00 47.28 92 SER A CA 1
ATOM 740 C C . SER A 1 92 ? 19.393 9.254 -15.815 1.00 47.28 92 SER A C 1
ATOM 742 O O . SER A 1 92 ? 20.232 8.362 -15.798 1.00 47.28 92 SER A O 1
ATOM 744 N N . ILE A 1 93 ? 18.565 9.433 -16.840 1.00 49.06 93 ILE A N 1
ATOM 745 C CA . ILE A 1 93 ? 18.700 8.765 -18.147 1.00 49.06 93 ILE A CA 1
ATOM 746 C C . ILE A 1 93 ? 20.089 9.067 -18.769 1.00 49.06 93 ILE A C 1
ATOM 748 O O . ILE A 1 93 ? 20.506 8.405 -19.713 1.00 49.06 93 ILE A O 1
ATOM 752 N N . LEU A 1 94 ? 20.811 10.056 -18.225 1.00 43.59 94 LEU A N 1
ATOM 753 C CA . LEU A 1 94 ? 22.073 10.602 -18.718 1.00 43.59 94 LEU A CA 1
ATOM 754 C C . LEU A 1 94 ? 23.299 10.212 -17.870 1.00 43.59 94 LEU A C 1
ATOM 756 O O . LEU A 1 94 ? 24.404 10.641 -18.190 1.00 43.59 94 LEU A O 1
ATOM 760 N N . SER A 1 95 ? 23.151 9.425 -16.798 1.00 45.00 95 SER A N 1
ATOM 761 C CA . SER A 1 95 ? 24.294 8.933 -16.015 1.00 45.00 95 SER A CA 1
ATOM 762 C C . SER A 1 95 ? 24.025 7.533 -15.464 1.00 45.00 95 SER A C 1
ATOM 764 O O . SER A 1 95 ? 22.890 7.268 -15.066 1.00 45.00 95 SER A O 1
ATOM 766 N N . PRO A 1 96 ? 25.036 6.650 -15.368 1.00 53.22 96 PRO A N 1
ATOM 767 C CA . PRO A 1 96 ? 24.871 5.390 -14.658 1.00 53.22 96 PRO A CA 1
ATOM 768 C C . PRO A 1 96 ? 24.393 5.699 -13.236 1.00 53.22 96 PRO A C 1
ATOM 770 O O . PRO A 1 96 ? 25.079 6.389 -12.482 1.00 53.22 96 PRO A O 1
ATOM 773 N N . SER A 1 97 ? 23.177 5.263 -12.895 1.00 61.91 97 SER A N 1
ATOM 774 C CA . SER A 1 97 ? 22.690 5.344 -11.517 1.00 61.91 97 SER A CA 1
ATOM 775 C C . SER A 1 97 ? 23.678 4.574 -10.634 1.00 61.91 97 SER A C 1
ATOM 777 O O . SER A 1 97 ? 24.123 3.498 -11.043 1.00 61.91 97 SER A O 1
ATOM 779 N N . PRO A 1 98 ? 24.016 5.058 -9.425 1.00 71.62 98 PRO A N 1
ATOM 780 C CA . PRO A 1 98 ? 24.867 4.304 -8.502 1.00 71.62 98 PRO A CA 1
ATOM 781 C C . PRO A 1 98 ? 24.237 2.961 -8.089 1.00 71.62 98 PRO A C 1
ATOM 783 O O . PRO A 1 98 ? 24.907 2.121 -7.493 1.00 71.62 98 PRO A O 1
ATOM 786 N N . TYR A 1 99 ? 22.956 2.743 -8.406 1.00 83.31 99 TYR A N 1
ATOM 787 C CA . TYR A 1 99 ? 22.237 1.494 -8.185 1.00 83.31 99 TYR A CA 1
ATOM 788 C C . TYR A 1 99 ? 22.101 0.701 -9.483 1.00 83.31 99 TYR A C 1
ATOM 790 O O . TYR A 1 99 ? 21.031 0.646 -10.091 1.00 83.31 99 TYR A O 1
ATOM 798 N N . GLU A 1 100 ? 23.187 0.049 -9.893 1.00 86.25 100 GLU A N 1
ATOM 799 C CA . GLU A 1 100 ? 23.167 -0.899 -11.010 1.00 86.25 100 GLU A CA 1
ATOM 800 C C . GLU A 1 100 ? 22.038 -1.919 -10.821 1.00 86.25 100 GLU A C 1
ATOM 802 O O . GLU A 1 100 ? 21.908 -2.485 -9.737 1.00 86.25 100 GLU A O 1
ATOM 807 N N . GLY A 1 101 ? 21.203 -2.125 -11.844 1.00 88.62 101 GLY A N 1
ATOM 808 C CA . GLY A 1 101 ? 20.050 -3.030 -11.797 1.00 88.62 101 GLY A CA 1
ATOM 809 C C . GLY A 1 101 ? 18.790 -2.454 -11.136 1.00 88.62 101 GLY A C 1
ATOM 810 O O . GLY A 1 101 ?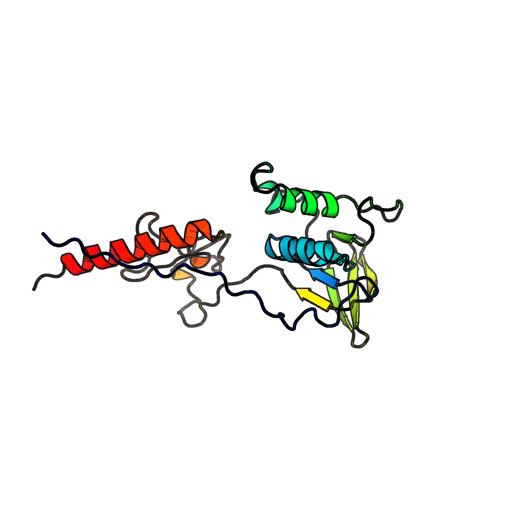 17.872 -3.213 -10.841 1.00 88.62 101 GLY A O 1
ATOM 811 N N . TYR A 1 102 ? 18.718 -1.147 -10.866 1.00 94.06 102 TYR A N 1
ATOM 812 C CA . TYR A 1 102 ? 17.496 -0.482 -10.404 1.00 94.06 102 TYR A CA 1
ATOM 813 C C . TYR A 1 102 ? 17.114 0.680 -11.327 1.00 94.06 102 TYR A C 1
ATOM 815 O O . TYR A 1 102 ? 17.910 1.570 -11.615 1.00 94.06 102 TYR A O 1
ATOM 823 N N . CYS A 1 103 ? 15.858 0.694 -11.760 1.00 93.69 103 CYS A N 1
ATOM 824 C CA . CYS A 1 103 ? 15.279 1.710 -12.623 1.00 93.69 103 CYS A CA 1
ATOM 825 C C . CYS A 1 103 ? 14.024 2.284 -11.948 1.00 93.69 103 CYS A C 1
ATOM 827 O O . CYS A 1 103 ? 12.989 1.629 -11.913 1.00 93.69 103 CYS A O 1
ATOM 829 N N . SER A 1 104 ? 14.102 3.494 -11.388 1.00 94.81 104 SER A N 1
ATOM 830 C CA . SER A 1 104 ? 12.918 4.260 -10.950 1.00 94.81 104 SER A CA 1
ATOM 831 C C . SER A 1 104 ? 12.011 4.602 -12.149 1.00 94.81 104 SER A C 1
ATOM 833 O O . SER A 1 104 ? 12.428 4.560 -13.293 1.00 94.81 104 SER A O 1
ATOM 835 N N . LEU A 1 105 ? 10.744 4.921 -11.957 1.00 95.31 105 LEU A N 1
ATOM 836 C CA . LEU A 1 105 ? 9.895 5.497 -13.002 1.00 95.31 105 LEU A CA 1
ATOM 837 C C . LEU A 1 105 ? 8.885 6.413 -12.299 1.00 95.31 105 LEU A C 1
ATOM 839 O O . LEU A 1 105 ? 7.710 6.048 -12.170 1.00 95.31 105 LEU A O 1
ATOM 843 N N . PRO A 1 106 ? 9.338 7.573 -11.781 1.00 95.25 106 PRO A N 1
ATOM 844 C CA . PRO A 1 106 ? 8.459 8.519 -11.111 1.00 95.25 106 PRO A CA 1
ATOM 845 C C . PRO A 1 106 ? 7.447 9.090 -12.094 1.00 95.25 106 PRO A C 1
ATOM 847 O O . PRO A 1 106 ? 7.756 9.289 -13.271 1.00 95.25 106 PRO A O 1
ATOM 850 N N . GLU A 1 107 ? 6.231 9.324 -11.610 1.00 95.62 107 GLU A N 1
ATOM 851 C CA . GLU A 1 107 ? 5.114 9.888 -12.378 1.00 95.62 107 GLU A CA 1
ATOM 852 C C . GLU A 1 107 ? 4.749 9.103 -13.655 1.00 95.62 107 GLU A C 1
ATOM 854 O O . GLU A 1 107 ? 3.999 9.584 -14.504 1.00 95.62 107 GLU A O 1
ATOM 859 N N . HIS A 1 108 ? 5.233 7.865 -13.799 1.00 95.12 108 HIS A N 1
ATOM 860 C CA . HIS A 1 108 ? 4.854 7.011 -14.916 1.00 95.12 108 HIS A CA 1
ATOM 861 C C . HIS A 1 108 ? 3.523 6.317 -14.624 1.00 95.12 108 HIS A C 1
ATOM 863 O O . HIS A 1 108 ? 3.289 5.765 -13.544 1.00 95.12 108 HIS A O 1
ATOM 869 N N . GLN A 1 109 ? 2.648 6.296 -15.625 1.00 96.06 109 GLN A N 1
ATOM 870 C CA . GLN A 1 109 ? 1.361 5.617 -15.558 1.00 96.06 109 GLN A CA 1
ATOM 871 C C . GLN A 1 109 ? 1.407 4.340 -16.390 1.00 96.06 109 GLN A C 1
ATOM 873 O O . GLN A 1 109 ? 1.599 4.397 -17.605 1.00 96.06 109 GLN A O 1
ATOM 878 N N . LEU A 1 110 ? 1.197 3.190 -15.748 1.00 96.62 110 LEU A N 1
ATOM 879 C CA . LEU A 1 110 ? 0.977 1.938 -16.464 1.00 96.62 110 LEU A CA 1
ATOM 880 C C . LEU A 1 110 ? -0.309 2.062 -17.291 1.00 96.62 110 LEU A C 1
ATOM 882 O O . LEU A 1 110 ? -1.367 2.377 -16.746 1.00 96.62 110 LEU A O 1
ATOM 886 N N . LEU A 1 111 ? -0.212 1.805 -18.592 1.00 96.69 111 LEU A N 1
ATOM 887 C CA . LEU A 1 111 ? -1.349 1.815 -19.509 1.00 96.69 111 LEU A CA 1
ATOM 888 C C . LEU A 1 111 ? -1.914 0.413 -19.725 1.00 96.69 111 LEU A C 1
ATOM 890 O O . LEU A 1 111 ? -3.126 0.231 -19.703 1.00 96.69 111 LEU A O 1
ATOM 894 N N . ARG A 1 112 ? -1.041 -0.566 -19.978 1.00 96.44 112 ARG A N 1
ATOM 895 C CA . ARG A 1 112 ? -1.425 -1.959 -20.235 1.00 96.44 112 ARG A CA 1
ATOM 896 C C . ARG A 1 112 ? -0.236 -2.900 -20.126 1.00 96.44 112 ARG A C 1
ATOM 898 O O . ARG A 1 112 ? 0.905 -2.498 -20.370 1.00 96.44 112 ARG A O 1
ATOM 905 N N . PHE A 1 113 ? -0.547 -4.156 -19.843 1.00 96.31 113 PHE A N 1
ATOM 906 C CA . PHE A 1 113 ? 0.342 -5.282 -20.088 1.00 96.31 113 PHE A CA 1
ATOM 907 C C . PHE A 1 113 ? 0.075 -5.840 -21.482 1.00 96.31 113 PHE A C 1
ATOM 909 O O . PHE A 1 113 ? -1.058 -5.798 -21.966 1.00 96.31 113 PHE A O 1
ATOM 916 N N . LYS A 1 114 ? 1.122 -6.332 -22.129 1.00 94.31 114 LYS A N 1
ATOM 917 C CA . LYS A 1 114 ? 1.030 -7.069 -23.385 1.00 94.31 114 LYS A CA 1
ATOM 918 C C . LYS A 1 114 ? 1.324 -8.549 -23.145 1.00 94.31 114 LYS A C 1
ATOM 920 O O . LYS A 1 114 ? 1.956 -8.909 -22.153 1.00 94.31 114 LYS A O 1
ATOM 925 N N . GLU A 1 115 ? 0.885 -9.387 -24.078 1.0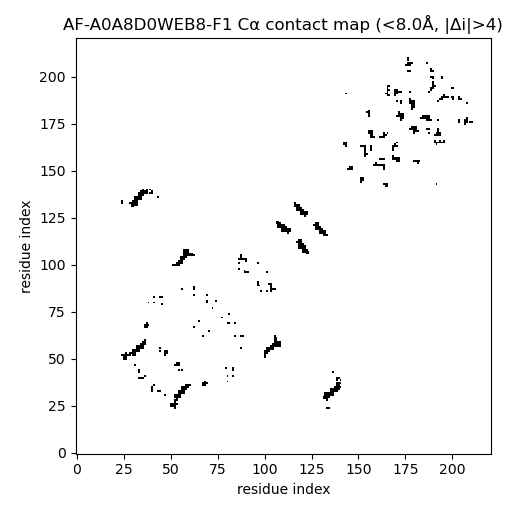0 86.06 115 GLU A N 1
ATOM 926 C CA . GLU A 1 115 ? 1.047 -10.847 -24.024 1.00 86.06 115 GLU A CA 1
ATOM 927 C C . GLU A 1 115 ? 2.521 -11.296 -24.084 1.00 86.06 115 GLU A C 1
ATOM 929 O O . GLU A 1 115 ? 2.867 -12.357 -23.576 1.00 86.06 115 GLU A O 1
ATOM 934 N N . ASP A 1 116 ? 3.416 -10.460 -24.613 1.00 90.38 116 ASP A N 1
ATOM 935 C CA . ASP A 1 116 ? 4.856 -10.704 -24.766 1.00 90.38 116 ASP A CA 1
ATOM 936 C C . ASP A 1 116 ? 5.691 -10.294 -23.537 1.00 90.38 116 ASP A C 1
ATOM 938 O O . ASP A 1 116 ? 6.865 -9.947 -23.661 1.00 90.38 116 ASP A O 1
ATOM 942 N N . ARG A 1 117 ? 5.090 -10.327 -22.338 1.00 93.12 117 ARG A N 1
ATOM 943 C CA . ARG A 1 117 ? 5.726 -9.921 -21.069 1.00 93.12 117 ARG A CA 1
ATOM 944 C C . ARG A 1 117 ? 6.273 -8.491 -21.098 1.00 93.12 117 ARG A C 1
ATOM 946 O O . ARG A 1 117 ? 7.317 -8.186 -20.524 1.00 93.12 117 ARG A O 1
ATOM 953 N N . GLN A 1 118 ? 5.548 -7.591 -21.756 1.00 96.44 118 GLN A N 1
ATOM 954 C CA . GLN A 1 118 ? 5.874 -6.170 -21.776 1.00 96.44 118 GLN A CA 1
ATOM 955 C C . GLN A 1 118 ? 4.867 -5.344 -20.979 1.00 96.44 118 GLN A C 1
ATOM 957 O O . GLN A 1 118 ? 3.658 -5.582 -21.010 1.00 96.44 118 GLN A O 1
ATOM 962 N N . ALA A 1 119 ? 5.365 -4.296 -20.331 1.00 97.31 119 ALA A N 1
ATOM 963 C CA . ALA A 1 119 ? 4.557 -3.261 -19.706 1.00 97.31 119 ALA A CA 1
ATOM 964 C C . ALA A 1 119 ? 4.694 -1.944 -20.479 1.00 97.31 119 ALA A C 1
ATOM 966 O O . ALA A 1 119 ? 5.801 -1.468 -20.742 1.00 97.31 119 ALA A O 1
ATOM 967 N N . VAL A 1 120 ? 3.558 -1.346 -20.845 1.00 97.50 120 VAL A N 1
ATOM 968 C CA . VAL A 1 120 ? 3.507 -0.054 -21.540 1.00 97.50 120 VAL A CA 1
ATOM 969 C C . VAL A 1 120 ? 3.205 1.040 -20.531 1.00 97.50 120 VAL A C 1
ATOM 971 O O . VAL A 1 120 ? 2.153 1.022 -19.892 1.00 97.50 120 VAL A O 1
ATOM 974 N N . PHE A 1 121 ? 4.095 2.020 -20.431 1.00 97.25 121 PHE A N 1
ATOM 975 C CA . PHE A 1 121 ? 3.949 3.176 -19.558 1.00 97.25 121 PHE A CA 1
ATOM 976 C C . PHE A 1 121 ? 3.819 4.461 -20.359 1.00 97.25 121 PHE A C 1
ATOM 978 O O . PHE A 1 121 ? 4.483 4.629 -21.376 1.00 97.25 121 PHE A O 1
ATOM 985 N N . ARG A 1 122 ? 3.020 5.397 -19.856 1.00 97.19 122 ARG A N 1
ATOM 986 C CA . ARG A 1 122 ? 3.073 6.808 -20.237 1.00 97.19 122 ARG A CA 1
ATOM 987 C C . ARG A 1 122 ? 3.993 7.540 -19.265 1.00 97.19 122 ARG A C 1
ATOM 989 O O . ARG A 1 122 ? 3.801 7.417 -18.057 1.00 97.19 122 ARG A O 1
ATOM 996 N N . ASN A 1 123 ? 4.971 8.274 -19.780 1.00 93.31 123 ASN A N 1
ATOM 997 C CA . ASN A 1 123 ? 5.820 9.146 -18.971 1.00 93.31 123 ASN A CA 1
ATOM 998 C C . ASN A 1 123 ? 5.145 10.518 -18.722 1.00 93.31 123 ASN A C 1
ATOM 1000 O O . ASN A 1 123 ? 4.110 10.807 -19.331 1.00 93.31 123 ASN A O 1
ATOM 1004 N N . PRO A 1 124 ? 5.727 11.393 -17.883 1.00 91.12 124 PRO A N 1
ATOM 1005 C CA . PRO A 1 124 ? 5.153 12.714 -17.588 1.00 91.12 124 PRO A CA 1
ATOM 1006 C C . PRO A 1 124 ? 5.015 13.625 -18.814 1.00 91.12 124 PRO A C 1
ATOM 1008 O O . PRO A 1 124 ? 4.150 14.491 -18.856 1.00 91.12 124 PRO A O 1
ATOM 1011 N N . GLN A 1 125 ? 5.833 13.402 -19.846 1.00 93.06 125 GLN A N 1
ATOM 1012 C CA . GLN A 1 125 ? 5.780 14.123 -21.121 1.00 93.06 125 GLN A CA 1
ATOM 1013 C C . GLN A 1 125 ? 4.717 13.562 -22.088 1.00 93.06 125 GLN A C 1
ATOM 1015 O O . GLN A 1 125 ? 4.614 14.018 -23.224 1.00 93.06 125 GLN A O 1
ATOM 1020 N N . GLY A 1 126 ? 3.940 12.554 -21.677 1.00 93.50 126 GLY A N 1
ATOM 1021 C CA . GLY A 1 126 ? 2.899 11.922 -22.492 1.00 93.50 126 GLY A CA 1
ATOM 1022 C C . GLY A 1 126 ? 3.398 10.851 -23.472 1.00 93.50 126 GLY A C 1
ATOM 1023 O O . GLY A 1 126 ? 2.580 10.183 -24.110 1.00 93.50 126 GLY A O 1
ATOM 1024 N N . LEU A 1 127 ? 4.711 10.632 -23.567 1.00 95.38 127 LEU A N 1
ATOM 1025 C CA . LEU A 1 127 ? 5.323 9.624 -24.429 1.00 95.38 127 LEU A CA 1
ATOM 1026 C C . LEU A 1 127 ? 5.134 8.218 -23.850 1.00 95.38 127 LEU A C 1
ATOM 1028 O O . LEU A 1 127 ? 5.272 7.993 -22.645 1.00 95.38 127 LEU A O 1
ATOM 1032 N N . GLN A 1 128 ? 4.857 7.254 -24.729 1.00 96.31 128 GLN A N 1
ATOM 1033 C CA . GLN A 1 128 ? 4.777 5.849 -24.349 1.00 96.31 128 GLN A CA 1
ATOM 1034 C C . GLN A 1 128 ? 6.156 5.188 -24.399 1.00 96.31 128 GLN A C 1
ATOM 1036 O O . GLN A 1 128 ? 6.874 5.305 -25.389 1.00 96.31 128 GLN A O 1
ATOM 1041 N N . LYS A 1 129 ? 6.503 4.460 -23.340 1.00 94.31 129 LYS A N 1
ATOM 1042 C CA . LYS A 1 129 ? 7.684 3.598 -23.258 1.00 94.31 129 LYS A CA 1
ATOM 1043 C C . LYS A 1 129 ? 7.255 2.167 -22.972 1.00 94.31 129 LYS A C 1
ATOM 1045 O O . LYS A 1 129 ? 6.265 1.933 -22.281 1.00 94.31 129 LYS A O 1
ATOM 1050 N N . VAL A 1 130 ? 8.008 1.222 -23.515 1.00 95.62 130 VAL A N 1
ATOM 1051 C CA . VAL A 1 130 ? 7.753 -0.212 -23.386 1.00 95.62 130 VAL A CA 1
ATOM 1052 C C . VAL A 1 130 ? 8.928 -0.838 -22.653 1.00 95.62 130 VAL A C 1
ATOM 1054 O O . VAL A 1 130 ? 10.075 -0.563 -22.998 1.00 95.62 130 VAL A O 1
ATOM 1057 N N . PHE A 1 131 ? 8.638 -1.664 -21.655 1.00 95.38 131 PHE A N 1
ATOM 1058 C CA . PHE A 1 131 ? 9.644 -2.358 -20.858 1.00 95.38 131 PHE A CA 1
ATOM 1059 C C . PHE A 1 131 ? 9.355 -3.857 -20.856 1.00 95.38 131 PHE A C 1
ATOM 1061 O O . PHE A 1 131 ? 8.217 -4.245 -20.594 1.00 95.38 131 PHE A O 1
ATOM 1068 N N . GLY A 1 132 ? 10.368 -4.678 -21.140 1.00 95.62 132 GLY A N 1
ATOM 1069 C CA . GLY A 1 132 ? 10.315 -6.122 -20.900 1.00 95.62 132 GLY A CA 1
ATOM 1070 C C . GLY A 1 132 ? 10.398 -6.410 -19.403 1.00 95.62 132 GLY A C 1
ATOM 1071 O O . GLY A 1 132 ? 11.141 -5.731 -18.689 1.00 95.62 132 GLY A O 1
ATOM 1072 N N . VAL A 1 133 ? 9.589 -7.352 -18.921 1.00 96.00 133 VAL A N 1
ATOM 1073 C CA . VAL A 1 133 ? 9.482 -7.684 -17.496 1.00 96.00 133 VAL A CA 1
ATOM 1074 C C . VAL A 1 133 ? 9.358 -9.193 -17.296 1.00 96.00 133 VAL A C 1
ATOM 1076 O O . VAL A 1 133 ? 8.714 -9.879 -18.081 1.00 96.00 133 VAL A O 1
ATOM 1079 N N . SER A 1 134 ? 9.935 -9.732 -16.225 1.00 94.56 134 SER A N 1
ATOM 1080 C CA . SER A 1 134 ? 9.802 -11.161 -15.887 1.00 94.56 134 SER A CA 1
ATOM 1081 C C . SER A 1 134 ? 8.645 -11.447 -14.928 1.00 94.56 134 SER A C 1
ATOM 1083 O O . SER A 1 134 ? 8.037 -12.514 -14.985 1.00 94.56 134 SER A O 1
ATOM 1085 N N . LEU A 1 135 ? 8.319 -10.482 -14.067 1.00 95.00 135 LEU A N 1
ATOM 1086 C CA . LEU A 1 135 ? 7.274 -10.554 -13.049 1.00 95.00 135 LEU A CA 1
ATOM 1087 C C . LEU A 1 135 ? 6.732 -9.147 -12.784 1.00 95.00 135 LEU A C 1
ATOM 1089 O O . LEU A 1 135 ? 7.478 -8.169 -12.845 1.00 95.00 135 LEU A O 1
ATOM 1093 N N . VAL A 1 136 ? 5.445 -9.047 -12.450 1.00 96.31 136 VAL A N 1
ATOM 1094 C CA . VAL A 1 136 ? 4.810 -7.783 -12.067 1.00 96.31 136 VAL A CA 1
ATOM 1095 C C . VAL A 1 136 ? 4.209 -7.892 -10.671 1.00 96.31 136 VAL A C 1
ATOM 1097 O O . VAL A 1 136 ? 3.399 -8.776 -10.404 1.00 96.31 136 VAL A O 1
ATOM 1100 N N . LEU A 1 137 ? 4.562 -6.949 -9.800 1.00 97.38 137 LEU A N 1
ATOM 1101 C CA . LEU A 1 137 ? 4.011 -6.790 -8.460 1.00 97.38 137 LEU A CA 1
ATOM 1102 C C . LEU A 1 137 ? 3.254 -5.459 -8.376 1.00 97.38 137 LEU A C 1
ATOM 1104 O O . LEU A 1 137 ? 3.857 -4.384 -8.387 1.00 97.38 137 LEU A O 1
ATOM 1108 N N . VAL A 1 138 ? 1.923 -5.523 -8.286 1.00 97.19 138 VAL A N 1
ATOM 1109 C CA . VAL A 1 138 ? 1.059 -4.340 -8.135 1.00 97.19 138 VAL A CA 1
ATOM 1110 C C . VAL A 1 138 ? 0.787 -4.098 -6.651 1.00 97.19 138 VAL A C 1
ATOM 1112 O O . VAL A 1 138 ? -0.043 -4.761 -6.040 1.00 97.19 138 VAL A O 1
ATOM 1115 N N . LEU A 1 139 ? 1.499 -3.137 -6.067 1.00 97.38 139 LEU A N 1
ATOM 1116 C CA . LEU A 1 139 ? 1.553 -2.850 -4.631 1.00 97.38 139 LEU A CA 1
ATOM 1117 C C . LEU A 1 139 ? 1.128 -1.399 -4.356 1.00 97.38 139 LEU A C 1
ATOM 1119 O O . LEU A 1 139 ? 1.849 -0.595 -3.762 1.00 97.38 139 LEU A O 1
ATOM 1123 N N . ILE A 1 140 ? -0.075 -1.051 -4.818 1.00 94.81 140 ILE A N 1
ATOM 1124 C CA . ILE A 1 140 ? -0.618 0.320 -4.817 1.00 94.81 140 ILE A CA 1
ATOM 1125 C C . ILE A 1 140 ? -1.447 0.667 -3.569 1.00 94.81 140 ILE A C 1
ATOM 1127 O O . ILE A 1 140 ? -2.163 1.669 -3.563 1.00 94.81 140 ILE A O 1
ATOM 1131 N N . GLY A 1 141 ? -1.319 -0.137 -2.513 1.00 90.81 141 GLY A N 1
ATOM 1132 C CA . GLY A 1 141 ? -2.137 -0.071 -1.302 1.00 90.81 141 GLY A CA 1
ATOM 1133 C C . GLY A 1 141 ? -3.315 -1.043 -1.338 1.00 90.81 141 GLY A C 1
ATOM 1134 O O . GLY A 1 141 ? -3.497 -1.785 -2.302 1.00 90.81 141 GLY A O 1
ATOM 1135 N N . SER A 1 142 ? -4.103 -1.037 -0.268 1.00 88.50 142 SER A N 1
ATOM 1136 C CA . SER A 1 142 ? -5.319 -1.833 -0.121 1.00 88.50 142 SER A CA 1
ATOM 1137 C C . SER A 1 142 ? -6.528 -0.924 0.092 1.00 88.50 142 SER A C 1
ATOM 1139 O O . SER A 1 142 ? -6.401 0.210 0.560 1.00 88.50 142 SER A O 1
ATOM 1141 N N . HIS A 1 143 ? -7.704 -1.431 -0.263 1.00 88.69 143 HIS A N 1
ATOM 1142 C CA . HIS A 1 143 ? -8.981 -0.801 0.033 1.00 88.69 143 HIS A CA 1
ATOM 1143 C C . HIS A 1 143 ? -9.809 -1.788 0.864 1.00 88.69 143 HIS A C 1
ATOM 1145 O O . HIS A 1 143 ? -9.915 -2.947 0.455 1.00 88.69 143 HIS A O 1
ATOM 1151 N N . PRO A 1 144 ? -10.323 -1.389 2.038 1.00 89.06 144 PRO A N 1
ATOM 1152 C CA . PRO A 1 144 ? -11.215 -2.246 2.809 1.00 89.06 144 PRO A CA 1
ATOM 1153 C C . PRO A 1 144 ? -12.503 -2.515 2.026 1.00 89.06 144 PRO A C 1
ATOM 1155 O O . PRO A 1 144 ? -13.075 -1.598 1.447 1.00 89.06 144 PRO A O 1
ATOM 1158 N N . ASP A 1 145 ? -12.958 -3.766 2.032 1.00 91.12 145 ASP A N 1
ATOM 1159 C CA . ASP A 1 145 ? -14.246 -4.146 1.457 1.00 91.12 145 ASP A CA 1
ATOM 1160 C C . ASP A 1 145 ? -15.255 -4.373 2.583 1.00 91.12 145 ASP A C 1
ATOM 1162 O O . ASP A 1 145 ? -15.178 -5.351 3.327 1.00 91.12 145 ASP A O 1
ATOM 1166 N N . LEU A 1 146 ? -16.181 -3.425 2.711 1.00 93.38 146 LEU A N 1
ATOM 1167 C CA . LEU A 1 146 ? -17.313 -3.477 3.630 1.00 93.38 146 LEU A CA 1
ATOM 1168 C C . LEU A 1 146 ? -18.644 -3.469 2.868 1.00 93.38 146 LEU A C 1
ATOM 1170 O O . LEU A 1 146 ? -19.664 -3.062 3.414 1.00 93.38 146 LEU A O 1
ATOM 1174 N N . SER A 1 147 ? -18.656 -3.926 1.610 1.00 94.19 147 SER A N 1
ATOM 1175 C CA . SER A 1 147 ? -19.859 -3.972 0.760 1.00 94.19 147 SER A CA 1
ATOM 1176 C C . SER A 1 147 ? -20.989 -4.843 1.322 1.00 94.19 147 SER A C 1
ATOM 1178 O O . SER A 1 147 ? -22.140 -4.702 0.916 1.00 94.19 147 SER A O 1
ATOM 1180 N N . PHE A 1 148 ? -20.680 -5.713 2.287 1.00 94.75 148 PHE A N 1
ATOM 1181 C CA . PHE A 1 148 ? -21.665 -6.484 3.044 1.00 94.75 148 PHE A CA 1
ATOM 1182 C C . PHE A 1 148 ? -22.462 -5.641 4.058 1.00 94.75 148 PHE A C 1
ATOM 1184 O O . PHE A 1 148 ? -23.451 -6.130 4.602 1.00 94.75 148 PHE A O 1
ATOM 1191 N N . LEU A 1 149 ? -22.045 -4.398 4.327 1.00 93.12 149 LEU A N 1
ATOM 1192 C CA . LEU A 1 149 ? -22.759 -3.438 5.167 1.00 93.12 149 LEU A CA 1
ATOM 1193 C C . LEU A 1 149 ? -23.580 -2.455 4.314 1.00 93.12 149 LEU A C 1
ATOM 1195 O O . LEU A 1 149 ? -23.179 -2.120 3.193 1.00 93.12 149 LEU A O 1
ATOM 1199 N N . PRO A 1 150 ? -24.694 -1.919 4.851 1.00 90.88 150 PRO A N 1
ATOM 1200 C CA . PRO A 1 150 ? -25.392 -0.791 4.241 1.00 90.88 150 PRO A CA 1
ATOM 1201 C C . PRO A 1 150 ? -24.433 0.373 3.956 1.00 90.88 150 PRO A C 1
ATOM 1203 O O . PRO A 1 150 ? -23.536 0.656 4.751 1.00 90.88 150 PRO A O 1
ATOM 1206 N N . GLY A 1 151 ? -24.582 1.005 2.788 1.00 91.12 151 GLY A N 1
ATOM 1207 C CA . GLY A 1 151 ? -23.732 2.131 2.383 1.00 91.12 151 GLY A CA 1
ATOM 1208 C C . GLY A 1 151 ? -22.232 1.809 2.313 1.00 91.12 151 GLY A C 1
ATOM 1209 O O . GLY A 1 151 ? -21.419 2.724 2.388 1.00 91.12 151 GLY A O 1
ATOM 1210 N N . ALA A 1 152 ? -21.849 0.526 2.229 1.00 92.50 152 ALA A N 1
ATOM 1211 C CA . ALA A 1 152 ? -20.462 0.064 2.333 1.00 92.50 152 ALA A CA 1
ATOM 1212 C C . ALA A 1 152 ? -19.733 0.556 3.605 1.00 92.50 152 ALA A C 1
ATOM 1214 O O . ALA A 1 152 ? -18.517 0.757 3.598 1.00 92.50 152 ALA A O 1
ATOM 1215 N N . GLY A 1 153 ? -20.478 0.766 4.698 1.00 93.25 153 GLY A N 1
ATOM 1216 C CA . GLY A 1 153 ? -19.936 1.232 5.974 1.00 93.25 153 GLY A CA 1
ATOM 1217 C C . GLY A 1 153 ? -19.601 2.726 6.035 1.00 93.25 153 GLY A C 1
ATOM 1218 O O . GLY A 1 153 ? -18.910 3.126 6.967 1.00 93.25 153 GLY A O 1
ATOM 1219 N N . ALA A 1 154 ? -20.069 3.547 5.084 1.00 93.88 154 ALA A N 1
ATOM 1220 C CA . ALA A 1 154 ? -19.854 5.000 5.097 1.00 93.88 154 ALA A CA 1
ATOM 1221 C C . ALA A 1 154 ? -20.368 5.662 6.390 1.00 93.88 154 ALA A C 1
ATOM 1223 O O . ALA A 1 154 ? -19.646 6.445 6.996 1.00 93.88 154 ALA A O 1
ATOM 1224 N N . ASP A 1 155 ? -21.538 5.244 6.883 1.00 95.25 155 ASP A N 1
ATOM 1225 C CA . ASP A 1 155 ? -22.149 5.758 8.124 1.00 95.25 155 ASP A CA 1
ATOM 1226 C C . ASP A 1 155 ? -21.329 5.470 9.398 1.00 95.25 155 ASP A C 1
ATOM 1228 O O . ASP A 1 155 ? -21.643 5.980 10.470 1.00 95.25 155 ASP A O 1
ATOM 1232 N N . LEU A 1 156 ? -20.302 4.619 9.302 1.00 96.25 156 LEU A N 1
ATOM 1233 C CA . LEU A 1 156 ? -19.397 4.289 10.404 1.00 96.25 156 LEU A CA 1
ATOM 1234 C C . LEU A 1 156 ? -18.086 5.086 10.350 1.00 96.25 156 LEU A C 1
ATOM 1236 O O . LEU A 1 156 ? -17.276 4.965 11.268 1.00 96.25 156 LEU A O 1
ATOM 1240 N N . ALA A 1 157 ? -17.824 5.816 9.265 1.00 96.62 157 ALA A N 1
ATOM 1241 C CA . ALA A 1 157 ? -16.593 6.572 9.071 1.00 96.62 157 ALA A CA 1
ATOM 1242 C C . ALA A 1 157 ? -16.622 7.921 9.806 1.00 96.62 157 ALA A C 1
ATOM 1244 O O . ALA A 1 157 ? -17.693 8.444 10.095 1.00 96.62 157 ALA A O 1
ATOM 1245 N N . MET A 1 158 ? -15.443 8.508 10.057 1.00 96.31 158 MET A N 1
ATOM 1246 C CA . MET A 1 158 ? -15.326 9.838 10.687 1.00 96.31 158 MET A CA 1
ATOM 1247 C C . MET A 1 158 ? -16.144 10.926 9.979 1.00 96.31 158 MET A C 1
ATOM 1249 O O . MET A 1 158 ? -16.677 11.822 10.630 1.00 96.31 158 MET A O 1
ATOM 1253 N N . ASP A 1 159 ? -16.215 10.862 8.651 1.00 95.62 159 ASP A N 1
ATOM 1254 C CA . ASP A 1 159 ? -17.058 11.711 7.818 1.00 95.62 159 ASP A CA 1
ATOM 1255 C C . ASP A 1 159 ? -17.985 10.825 6.963 1.00 95.62 159 ASP A C 1
ATOM 1257 O O . ASP A 1 159 ? -17.515 10.226 5.986 1.00 95.62 159 ASP A O 1
ATOM 1261 N N . PRO A 1 160 ? -19.284 10.726 7.307 1.00 93.62 160 PRO A N 1
ATOM 1262 C CA . PRO A 1 160 ? -20.255 9.920 6.566 1.00 93.62 160 PRO A CA 1
ATOM 1263 C C . PRO A 1 160 ? -20.477 10.364 5.113 1.00 93.62 160 PRO A C 1
ATOM 1265 O O . PRO A 1 160 ? -20.893 9.556 4.283 1.00 93.62 160 PRO A O 1
ATOM 1268 N N . ASP A 1 161 ? -20.171 11.623 4.778 1.00 93.62 161 ASP A N 1
ATOM 1269 C CA . ASP A 1 161 ? -20.329 12.156 3.420 1.00 93.62 161 ASP A CA 1
ATOM 1270 C C . ASP A 1 161 ? -19.147 11.782 2.505 1.00 93.62 161 ASP A C 1
ATOM 1272 O O . ASP A 1 161 ? -19.175 12.021 1.291 1.00 93.62 161 ASP A O 1
ATOM 1276 N N . GLN A 1 162 ? -18.092 11.176 3.061 1.00 91.56 162 GLN A N 1
ATOM 1277 C CA . GLN A 1 162 ? -16.920 10.724 2.321 1.00 91.56 162 GLN A CA 1
ATOM 1278 C C . GLN A 1 162 ? -16.824 9.192 2.267 1.00 91.56 162 GLN A C 1
ATOM 1280 O O . GLN A 1 162 ? -17.153 8.496 3.224 1.00 91.56 162 GLN A O 1
ATOM 1285 N N . PRO A 1 163 ? -16.274 8.617 1.179 1.00 88.81 163 PRO A N 1
ATOM 1286 C CA . PRO A 1 163 ? -16.022 7.182 1.120 1.00 88.81 163 PRO A CA 1
ATOM 1287 C C . PRO A 1 163 ? -15.074 6.720 2.230 1.00 88.81 163 PRO A C 1
ATOM 1289 O O . PRO A 1 163 ? -14.070 7.380 2.519 1.00 88.81 163 PRO A O 1
ATOM 1292 N N . LEU A 1 164 ? -15.342 5.539 2.785 1.00 92.25 164 LEU A N 1
ATOM 1293 C CA . LEU A 1 164 ? -14.485 4.925 3.790 1.00 92.25 164 LEU A CA 1
ATOM 1294 C C . LEU A 1 164 ? -13.068 4.690 3.240 1.00 92.25 164 LEU A C 1
ATOM 1296 O O . LEU A 1 164 ? -12.849 4.196 2.130 1.00 92.25 164 LEU A O 1
ATOM 1300 N N . SER A 1 165 ? -12.067 5.059 4.035 1.00 90.81 165 SER A N 1
ATOM 1301 C CA . SER A 1 165 ? -10.659 4.972 3.665 1.00 90.81 165 SER A CA 1
ATOM 1302 C C . SER A 1 165 ? -9.775 4.811 4.890 1.00 90.81 165 SER A C 1
ATOM 1304 O O . SER A 1 165 ? -9.643 5.738 5.679 1.00 90.81 165 SER A O 1
ATOM 1306 N N . ALA A 1 166 ? -9.028 3.708 4.962 1.00 89.12 166 ALA A N 1
ATOM 1307 C CA . ALA A 1 166 ? -8.096 3.411 6.057 1.00 89.12 166 ALA A CA 1
ATOM 1308 C C . ALA A 1 166 ? -7.069 4.519 6.386 1.00 89.12 166 ALA A C 1
ATOM 1310 O O . ALA A 1 166 ? -6.471 4.515 7.458 1.00 89.12 166 ALA A O 1
ATOM 1311 N N . LYS A 1 167 ? -6.809 5.455 5.461 1.00 87.94 167 LYS A N 1
ATOM 1312 C CA . LYS A 1 167 ? -5.853 6.557 5.667 1.00 87.94 167 LYS A CA 1
ATOM 1313 C C . LYS A 1 167 ? -6.505 7.935 5.783 1.00 87.94 167 LYS A C 1
ATOM 1315 O O . LYS A 1 167 ? -5.903 8.821 6.377 1.00 87.94 167 LYS A O 1
ATOM 1320 N N . ARG A 1 168 ? -7.658 8.152 5.145 1.00 90.88 168 ARG A N 1
ATOM 1321 C CA . ARG A 1 168 ? -8.270 9.490 5.018 1.00 90.88 168 ARG A CA 1
ATOM 1322 C C . ARG A 1 168 ? -9.589 9.629 5.760 1.00 90.88 168 ARG A C 1
ATOM 1324 O O . ARG A 1 168 ? -9.887 10.723 6.210 1.00 90.88 168 ARG A O 1
ATOM 1331 N N . ASN A 1 169 ? -10.344 8.542 5.851 1.00 94.94 169 ASN A N 1
ATOM 1332 C CA . ASN A 1 169 ? -11.667 8.502 6.453 1.00 94.94 169 ASN A CA 1
ATOM 1333 C C . ASN A 1 169 ? -11.925 7.098 7.041 1.00 94.94 169 ASN A C 1
ATOM 1335 O O . ASN A 1 169 ? -12.715 6.331 6.482 1.00 94.94 169 ASN A O 1
ATOM 1339 N N . PRO A 1 170 ? -11.133 6.662 8.039 1.00 95.81 170 PRO A N 1
ATOM 1340 C CA . PRO A 1 170 ? -11.330 5.372 8.695 1.00 95.81 170 PRO A CA 1
ATOM 1341 C C . PRO A 1 170 ? -12.655 5.351 9.471 1.00 95.81 170 PRO A C 1
ATOM 1343 O O . PRO A 1 170 ? -13.301 6.386 9.639 1.00 95.81 170 PRO A O 1
ATOM 1346 N N . ILE A 1 171 ? -13.033 4.167 9.957 1.00 97.00 171 ILE A N 1
ATOM 1347 C CA . ILE A 1 171 ? -14.130 4.001 10.914 1.00 97.00 171 ILE A CA 1
ATOM 1348 C C . ILE A 1 171 ? -13.827 4.849 12.148 1.00 97.00 171 ILE A C 1
ATOM 1350 O O . ILE A 1 171 ? -12.724 4.762 12.696 1.00 97.00 171 ILE A O 1
ATOM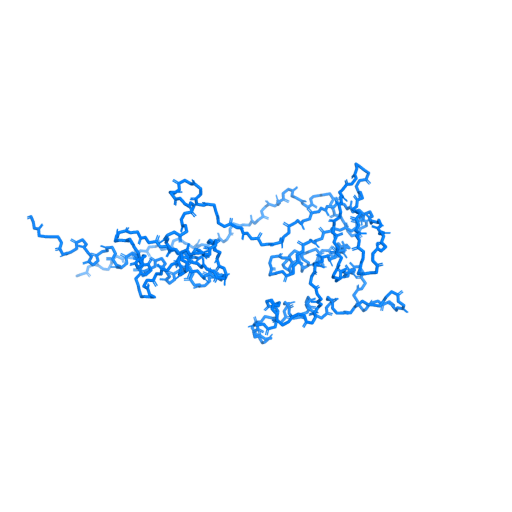 1354 N N . ASP A 1 172 ? -14.804 5.645 12.574 1.00 97.38 172 ASP A N 1
ATOM 1355 C CA . ASP A 1 172 ? -14.690 6.428 13.794 1.00 97.38 172 ASP A CA 1
ATOM 1356 C C . ASP A 1 172 ? -14.857 5.521 15.012 1.00 97.38 172 ASP A C 1
ATOM 1358 O O . ASP A 1 172 ? -15.843 4.783 15.144 1.00 97.38 172 ASP A O 1
ATOM 1362 N N . VAL A 1 173 ? -13.852 5.543 15.883 1.00 97.62 173 VAL A N 1
ATOM 1363 C CA . VAL A 1 173 ? -13.777 4.684 17.062 1.00 97.62 173 VAL A CA 1
ATOM 1364 C C . VAL A 1 173 ? -13.326 5.467 18.283 1.00 97.62 173 VAL A C 1
ATOM 1366 O O . VAL A 1 173 ? -12.492 6.367 18.202 1.00 97.62 173 VAL A O 1
ATOM 1369 N N . ASP A 1 174 ? -13.816 5.060 19.450 1.00 96.75 174 ASP A N 1
ATOM 1370 C CA . ASP A 1 174 ? -13.257 5.509 20.717 1.00 96.75 174 ASP A CA 1
ATOM 1371 C C . ASP A 1 174 ? -11.787 5.045 20.830 1.00 96.75 174 ASP A C 1
ATOM 1373 O O . ASP A 1 174 ? -11.504 3.848 20.699 1.00 96.75 174 ASP A O 1
ATOM 1377 N N . PRO A 1 175 ? -10.834 5.952 21.103 1.00 93.25 175 PRO A N 1
ATOM 1378 C CA . PRO A 1 175 ? -9.405 5.649 21.019 1.00 93.25 175 PRO A CA 1
ATOM 1379 C C . PRO A 1 175 ? -8.895 4.693 22.108 1.00 93.25 175 PRO A C 1
ATOM 1381 O O . PRO A 1 175 ? -7.780 4.184 21.999 1.00 93.25 175 PRO A O 1
ATOM 1384 N N . PHE A 1 176 ? -9.672 4.441 23.167 1.00 93.75 176 PHE A N 1
ATOM 1385 C CA . PHE A 1 176 ? -9.270 3.573 24.279 1.00 93.75 176 PHE A CA 1
ATOM 1386 C C . PHE A 1 176 ? -9.915 2.192 24.226 1.00 93.75 176 PHE A C 1
ATOM 1388 O O . PHE A 1 176 ? -9.381 1.243 24.799 1.00 93.75 176 PHE A O 1
ATOM 1395 N N . THR A 1 177 ? -11.062 2.073 23.564 1.00 96.19 177 THR A N 1
ATOM 1396 C CA . THR A 1 177 ? -11.852 0.841 23.495 1.00 96.19 177 THR A CA 1
ATOM 1397 C C . THR A 1 177 ? -11.970 0.283 22.086 1.00 96.19 177 THR A C 1
ATOM 1399 O O . THR A 1 177 ? -12.349 -0.880 21.944 1.00 96.19 177 THR A O 1
ATOM 1402 N N . TYR A 1 178 ? -11.646 1.083 21.062 1.00 97.25 178 TYR A N 1
ATOM 1403 C CA . TYR A 1 178 ? -11.770 0.748 19.640 1.00 97.25 178 TYR A CA 1
ATOM 1404 C C . TYR A 1 178 ? -13.211 0.408 19.216 1.00 97.25 178 TYR A C 1
ATOM 1406 O O . TYR A 1 178 ? -13.461 -0.222 18.184 1.00 97.25 178 TYR A O 1
ATOM 1414 N N . GLN A 1 179 ? -14.181 0.811 20.035 1.00 97.69 179 GLN A N 1
ATOM 1415 C CA . GLN A 1 179 ? -15.594 0.679 19.735 1.00 97.69 179 GLN A CA 1
ATOM 1416 C C . GLN A 1 179 ? -16.016 1.792 18.783 1.00 97.69 179 GLN A C 1
ATOM 1418 O O . GLN A 1 179 ? -15.618 2.934 18.986 1.00 97.69 179 GLN A O 1
ATOM 1423 N N . SER A 1 180 ? -16.851 1.483 17.793 1.00 97.25 180 SER A N 1
ATOM 1424 C CA . SER A 1 180 ? -17.432 2.506 16.928 1.00 97.25 180 SER A CA 1
ATOM 1425 C C . SER A 1 180 ? -18.209 3.538 17.745 1.00 97.25 180 SER A C 1
ATOM 1427 O O . SER A 1 180 ? -18.998 3.182 18.625 1.00 97.25 180 SER A O 1
ATOM 1429 N N . THR A 1 181 ? -17.999 4.813 17.429 1.00 97.00 181 THR A N 1
ATOM 1430 C CA . THR A 1 181 ? -18.748 5.943 18.005 1.00 97.00 181 THR A CA 1
ATOM 1431 C C . THR A 1 181 ? -20.174 6.028 17.452 1.00 97.00 181 THR A C 1
ATOM 1433 O O . THR A 1 181 ? -21.056 6.586 18.103 1.00 97.00 181 THR A O 1
ATOM 1436 N N . HIS A 1 182 ? -20.417 5.425 16.285 1.00 95.94 182 HIS A N 1
ATOM 1437 C CA . HIS A 1 182 ? -21.699 5.441 15.582 1.00 95.94 182 HIS A CA 1
ATOM 1438 C C . HIS A 1 182 ? -22.583 4.226 15.889 1.00 95.94 182 HIS A C 1
ATOM 1440 O O . HIS A 1 182 ? -23.797 4.297 15.710 1.00 95.94 182 HIS A O 1
ATOM 1446 N N . GLN A 1 183 ? -22.007 3.112 16.357 1.00 94.94 183 GLN A N 1
ATOM 1447 C CA . GLN A 1 183 ? -22.754 1.876 16.602 1.00 94.94 183 GLN A CA 1
ATOM 1448 C C . GLN A 1 183 ? -22.275 1.150 17.863 1.00 94.94 183 GLN A C 1
ATOM 1450 O O . GLN A 1 183 ? -21.163 0.617 17.928 1.00 94.94 183 GLN A O 1
ATOM 1455 N N . GLU A 1 184 ? -23.157 1.040 18.864 1.00 94.19 184 GLU A N 1
ATOM 1456 C CA . GLU A 1 184 ? -22.841 0.283 20.073 1.00 94.19 184 GLU A CA 1
ATOM 1457 C C . GLU A 1 184 ? -22.651 -1.214 19.766 1.00 94.19 184 GLU A C 1
ATOM 1459 O O . GLU A 1 184 ? -23.387 -1.805 18.975 1.00 94.19 184 GLU A O 1
ATOM 1464 N N . GLY A 1 185 ? -21.645 -1.833 20.392 1.00 94.12 185 GLY A N 1
ATOM 1465 C CA . GLY A 1 185 ? -21.316 -3.247 20.210 1.00 94.12 185 GLY A CA 1
ATOM 1466 C C . GLY A 1 185 ? -20.505 -3.554 18.950 1.00 94.12 185 GLY A C 1
ATOM 1467 O O . GLY A 1 185 ? -20.008 -4.671 18.824 1.00 94.12 185 GLY A O 1
ATOM 1468 N N . LEU A 1 186 ? -20.318 -2.579 18.057 1.00 96.06 186 LEU A N 1
ATOM 1469 C CA . LEU A 1 186 ? -19.447 -2.705 16.896 1.00 96.06 186 LEU A CA 1
ATOM 1470 C C . LEU A 1 186 ? -18.051 -2.167 17.219 1.00 96.06 186 LEU A C 1
ATOM 1472 O O . LEU A 1 186 ? -17.911 -1.120 17.845 1.00 96.06 186 LEU A O 1
ATOM 1476 N N . TYR A 1 187 ? -17.019 -2.877 16.777 1.00 97.38 187 TYR A N 1
ATOM 1477 C CA . TYR A 1 187 ? -15.619 -2.517 16.992 1.00 97.38 187 TYR A CA 1
ATOM 1478 C C . TYR A 1 187 ? -14.875 -2.571 15.662 1.00 97.38 187 TYR A C 1
ATOM 1480 O O . TYR A 1 187 ? -15.165 -3.422 14.819 1.00 97.38 187 TYR A O 1
ATOM 1488 N N . ALA A 1 188 ? -13.897 -1.689 15.487 1.00 96.31 188 ALA A N 1
ATOM 1489 C CA . ALA A 1 188 ? -13.000 -1.703 14.340 1.00 96.31 188 ALA A CA 1
ATOM 1490 C C . ALA A 1 188 ? -11.554 -1.678 14.823 1.00 96.31 188 ALA A C 1
ATOM 1492 O O . ALA A 1 188 ? -11.248 -1.099 15.855 1.00 96.31 188 ALA A O 1
ATOM 1493 N N . MET A 1 189 ? -10.652 -2.328 14.092 1.00 94.88 189 MET A N 1
ATOM 1494 C CA . MET A 1 189 ? -9.238 -2.411 14.455 1.00 94.88 189 MET A CA 1
ATOM 1495 C C . MET A 1 189 ? -8.354 -2.481 13.212 1.00 94.88 189 MET A C 1
ATOM 1497 O O . MET A 1 189 ? -8.820 -2.792 12.112 1.00 94.88 189 MET A O 1
ATOM 1501 N N . GLY A 1 190 ? -7.057 -2.2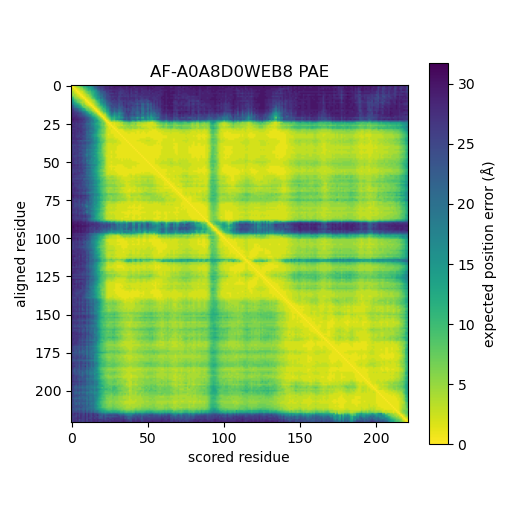24 13.387 1.00 93.81 190 GLY A N 1
ATOM 1502 C CA . GLY A 1 190 ? -6.113 -2.212 12.272 1.00 93.81 190 GLY A CA 1
ATOM 1503 C C . GLY A 1 190 ? -6.435 -1.091 11.276 1.00 93.81 190 GLY A C 1
ATOM 1504 O O . GLY A 1 190 ? -6.920 -0.036 11.690 1.00 93.81 190 GLY A O 1
ATOM 1505 N N . PRO A 1 191 ? -6.219 -1.296 9.964 1.00 93.06 191 PRO A N 1
ATOM 1506 C CA . PRO A 1 191 ? -6.400 -0.234 8.976 1.00 93.06 191 PRO A CA 1
ATOM 1507 C C . PRO A 1 191 ? -7.804 0.381 8.965 1.00 93.06 191 PRO A C 1
ATOM 1509 O O . PRO A 1 191 ? -7.942 1.560 8.656 1.00 93.06 191 PRO A O 1
ATOM 1512 N N . LEU A 1 192 ? -8.841 -0.377 9.343 1.00 94.75 192 LEU A N 1
ATOM 1513 C CA . LEU A 1 192 ? -10.203 0.152 9.462 1.00 94.75 192 LEU A CA 1
ATOM 1514 C C . LEU A 1 192 ? -10.323 1.262 10.510 1.00 94.75 192 LEU A C 1
ATOM 1516 O O . LEU A 1 192 ? -11.121 2.161 10.306 1.00 94.75 192 LEU A O 1
ATOM 1520 N N . ALA A 1 193 ? -9.515 1.226 11.570 1.00 94.88 193 ALA A N 1
ATOM 1521 C CA . ALA A 1 193 ? -9.453 2.248 12.617 1.00 94.88 193 ALA A CA 1
ATOM 1522 C C . ALA A 1 193 ? -8.308 3.263 12.395 1.00 94.88 193 ALA A C 1
ATOM 1524 O O . ALA A 1 193 ? -7.941 4.001 13.301 1.00 94.88 193 ALA A O 1
ATOM 1525 N N . GLY A 1 194 ? -7.684 3.280 11.209 1.00 91.75 194 GLY A N 1
ATOM 1526 C CA . GLY A 1 194 ? -6.540 4.154 10.912 1.00 91.75 194 GLY A CA 1
ATOM 1527 C C . GLY A 1 194 ? -5.167 3.584 11.298 1.00 91.75 194 GLY A C 1
ATOM 1528 O O . GLY A 1 194 ? -4.131 4.187 10.991 1.00 91.75 194 GLY A O 1
ATOM 1529 N N . ASP A 1 195 ? -5.121 2.388 11.889 1.00 91.50 195 ASP A N 1
ATOM 1530 C CA . ASP A 1 195 ? -3.882 1.739 12.314 1.00 91.50 195 ASP A CA 1
ATOM 1531 C C . ASP A 1 195 ? -3.191 1.032 11.145 1.00 91.50 195 ASP A C 1
ATOM 1533 O O . ASP A 1 195 ? -3.485 -0.108 10.787 1.00 91.50 195 ASP A O 1
ATOM 1537 N N . ASN A 1 196 ? -2.213 1.715 10.553 1.00 87.19 196 ASN A N 1
ATOM 1538 C CA . ASN A 1 196 ? -1.522 1.255 9.345 1.00 87.19 196 ASN A CA 1
ATOM 1539 C C . ASN A 1 196 ? -0.192 0.515 9.614 1.00 87.19 196 ASN A C 1
ATOM 1541 O O . ASN A 1 196 ? 0.478 0.094 8.673 1.00 87.19 196 ASN A O 1
ATOM 1545 N N . PHE A 1 197 ? 0.203 0.341 10.881 1.00 85.25 197 PHE A N 1
ATOM 1546 C CA . PHE A 1 197 ? 1.398 -0.419 11.270 1.00 85.25 197 PHE A CA 1
ATOM 1547 C C . PHE A 1 197 ? 1.034 -1.581 12.188 1.00 85.25 197 PHE A C 1
ATOM 1549 O O . PHE A 1 197 ? 0.273 -1.415 13.139 1.00 85.25 197 PHE A O 1
ATOM 1556 N N . VAL A 1 198 ? 1.674 -2.733 11.969 1.00 84.38 198 VAL A N 1
ATOM 1557 C CA . VAL A 1 198 ? 1.434 -3.973 12.733 1.00 84.38 198 VAL A CA 1
ATOM 1558 C C . VAL A 1 198 ? 1.531 -3.758 14.247 1.00 84.38 198 VAL A C 1
ATOM 1560 O O . VAL A 1 198 ? 0.727 -4.305 14.995 1.00 84.38 198 VAL A O 1
ATOM 1563 N N . ARG A 1 199 ? 2.465 -2.912 14.705 1.00 84.12 199 ARG A N 1
ATOM 1564 C CA . ARG A 1 199 ? 2.651 -2.610 16.135 1.00 84.12 199 ARG A CA 1
ATOM 1565 C C . ARG A 1 199 ? 1.409 -2.022 16.818 1.00 84.12 199 ARG A C 1
ATOM 1567 O O . ARG A 1 199 ? 1.285 -2.149 18.027 1.00 84.12 199 ARG A O 1
ATOM 1574 N N . PHE A 1 200 ? 0.515 -1.379 16.067 1.00 85.81 200 PHE A N 1
ATOM 1575 C CA . PHE A 1 200 ? -0.703 -0.776 16.615 1.00 85.81 200 PHE A CA 1
ATOM 1576 C C . PHE A 1 200 ? -1.842 -1.796 16.751 1.00 85.81 200 PHE A C 1
ATOM 1578 O O . PHE A 1 200 ? -2.635 -1.725 17.685 1.00 85.81 200 PHE A O 1
ATOM 1585 N N . VAL A 1 201 ? -1.850 -2.832 15.905 1.00 87.44 201 VAL A N 1
ATOM 1586 C CA . VAL A 1 201 ? -2.915 -3.848 15.867 1.00 87.44 201 VAL A CA 1
ATOM 1587 C C . VAL A 1 201 ? -3.035 -4.622 17.182 1.00 87.44 201 VAL A C 1
ATOM 1589 O O . VAL A 1 201 ? -4.143 -4.919 17.622 1.00 87.44 201 VAL A O 1
ATOM 1592 N N . GLN A 1 202 ? -1.912 -4.926 17.840 1.00 91.31 202 GLN A N 1
ATOM 1593 C CA . GLN A 1 202 ? -1.913 -5.650 19.118 1.00 91.31 202 GLN A CA 1
ATOM 1594 C C . GLN A 1 202 ? -2.560 -4.838 20.248 1.00 91.31 202 GLN A C 1
ATOM 1596 O O . GLN A 1 202 ? -3.324 -5.391 21.038 1.00 91.31 202 GLN A O 1
ATOM 1601 N N . GLY A 1 203 ? -2.278 -3.532 20.307 1.00 91.81 203 GLY A N 1
ATOM 1602 C CA . GLY A 1 203 ? -2.881 -2.626 21.285 1.00 91.81 203 GLY A CA 1
ATOM 1603 C C . GLY A 1 203 ? -4.389 -2.505 21.082 1.00 91.81 203 GLY A C 1
ATOM 1604 O O . GLY A 1 203 ? -5.144 -2.697 22.033 1.00 91.81 203 GLY A O 1
ATOM 1605 N N . GLY A 1 204 ? -4.823 -2.299 19.833 1.00 93.62 204 GLY A N 1
ATOM 1606 C CA . GLY A 1 204 ? -6.244 -2.260 19.482 1.00 93.62 204 GLY A CA 1
ATOM 1607 C C . GLY A 1 204 ? -6.980 -3.552 19.843 1.00 93.62 204 GLY A C 1
ATOM 1608 O O . GLY A 1 204 ? -8.034 -3.507 20.467 1.00 93.62 204 GLY A O 1
ATOM 1609 N N . ALA A 1 205 ? -6.397 -4.721 19.558 1.00 95.06 205 ALA A N 1
ATOM 1610 C CA . ALA A 1 205 ? -7.001 -6.005 19.928 1.00 95.06 205 ALA A CA 1
ATOM 1611 C C . ALA A 1 205 ? -7.201 -6.151 21.449 1.00 95.06 205 ALA A C 1
ATOM 1613 O O . ALA A 1 205 ? -8.255 -6.604 21.901 1.00 95.06 205 ALA A O 1
ATOM 1614 N N . LEU A 1 206 ? -6.204 -5.748 22.245 1.00 95.62 206 LEU A N 1
ATOM 1615 C CA . LEU A 1 206 ? -6.294 -5.780 23.705 1.00 95.62 206 LEU A CA 1
ATOM 1616 C C . LEU A 1 206 ? -7.357 -4.804 24.233 1.00 95.62 206 LEU A C 1
ATOM 1618 O O . LEU A 1 206 ? -8.106 -5.158 25.143 1.00 95.62 206 LEU A O 1
ATOM 1622 N N . ALA A 1 207 ? -7.444 -3.606 23.652 1.00 95.56 207 ALA A N 1
ATOM 1623 C CA . ALA A 1 207 ? -8.458 -2.607 23.984 1.00 95.56 207 ALA A CA 1
ATOM 1624 C C . ALA A 1 207 ? -9.882 -3.131 23.735 1.00 95.56 207 ALA A C 1
ATOM 1626 O O . ALA A 1 207 ? -10.722 -3.077 24.639 1.00 95.56 207 ALA A O 1
ATOM 1627 N N . VAL A 1 208 ? -10.127 -3.721 22.558 1.00 97.06 208 VAL A N 1
ATOM 1628 C CA . VAL A 1 208 ? -11.412 -4.352 22.213 1.00 97.06 208 VAL A CA 1
ATOM 1629 C C . VAL A 1 208 ? -11.758 -5.455 23.215 1.00 97.06 208 VAL A C 1
ATOM 1631 O O . VAL A 1 208 ? -12.842 -5.445 23.798 1.00 97.06 208 VAL A O 1
ATOM 1634 N N . ALA A 1 209 ? -10.829 -6.383 23.472 1.00 96.69 209 ALA A N 1
ATOM 1635 C CA . ALA A 1 209 ? -11.058 -7.493 24.397 1.00 96.69 209 ALA A CA 1
ATOM 1636 C C . ALA A 1 209 ? -11.368 -7.009 25.826 1.00 96.69 209 ALA A C 1
ATOM 1638 O O . ALA A 1 209 ? -12.303 -7.496 26.459 1.00 96.69 209 ALA A O 1
ATOM 1639 N N . SER A 1 210 ? -10.625 -6.016 26.321 1.00 96.00 210 SER A N 1
ATOM 1640 C CA . SER A 1 210 ? -10.850 -5.407 27.638 1.00 96.00 210 SER A CA 1
ATOM 1641 C C . SER A 1 210 ? -12.220 -4.721 27.737 1.00 96.00 210 SER A C 1
ATOM 1643 O O . SER A 1 210 ? -12.928 -4.877 28.738 1.00 96.00 210 SER A O 1
ATOM 1645 N N . SER A 1 211 ? -12.627 -4.003 26.682 1.00 95.75 211 SER A N 1
ATOM 1646 C CA . SER A 1 211 ? -13.943 -3.359 26.585 1.00 95.75 211 SER A CA 1
ATOM 1647 C C . SER A 1 211 ? -15.077 -4.386 26.649 1.00 95.75 211 SER A C 1
ATOM 1649 O O . SER A 1 211 ? -16.017 -4.215 27.427 1.00 95.75 211 SER A O 1
ATOM 1651 N N . LEU A 1 212 ? -14.960 -5.488 25.901 1.00 95.31 212 LEU A N 1
ATOM 1652 C CA . LEU A 1 212 ? -15.940 -6.579 25.907 1.00 95.31 212 LEU A CA 1
ATOM 1653 C C . LEU A 1 212 ? -16.061 -7.233 27.293 1.00 95.31 212 LEU A C 1
ATOM 1655 O O . LEU A 1 212 ? -17.165 -7.322 27.830 1.00 95.31 212 LEU A O 1
ATOM 1659 N N . LEU A 1 213 ? -14.934 -7.596 27.916 1.00 94.94 213 LEU A N 1
ATOM 1660 C CA . LEU A 1 213 ? -14.911 -8.201 29.257 1.00 94.94 213 LEU A CA 1
ATOM 1661 C C . LEU A 1 213 ? -15.525 -7.282 30.324 1.00 94.94 213 LEU A C 1
ATOM 1663 O O . LEU A 1 213 ? -16.294 -7.722 31.179 1.00 94.94 213 LEU A O 1
ATOM 1667 N N . SER A 1 214 ? -15.226 -5.983 30.256 1.00 90.94 214 SER A N 1
ATOM 1668 C CA . SER A 1 214 ? -15.760 -4.991 31.197 1.00 90.94 214 SER A CA 1
ATOM 1669 C C . SER A 1 214 ? -17.279 -4.823 31.081 1.00 90.94 214 SER A C 1
ATOM 1671 O O . SER A 1 214 ? -17.933 -4.458 32.059 1.00 90.94 214 SER A O 1
ATOM 1673 N N . LYS A 1 215 ? -17.853 -5.083 29.899 1.00 87.50 215 LYS A N 1
ATOM 1674 C CA . LYS A 1 215 ? -19.303 -5.054 29.662 1.00 87.50 215 LYS A CA 1
ATOM 1675 C C . LYS A 1 215 ? -19.992 -6.347 30.092 1.00 87.50 215 LYS A C 1
ATOM 1677 O O . LYS A 1 215 ? -21.102 -6.281 30.614 1.00 87.50 215 LYS A O 1
ATOM 1682 N N . GLU A 1 216 ? -19.346 -7.502 29.937 1.00 79.25 216 GLU A N 1
ATOM 1683 C CA . GLU A 1 216 ? -19.873 -8.781 30.437 1.00 79.25 216 GLU A CA 1
ATOM 1684 C C . GLU A 1 216 ? -20.042 -8.774 31.959 1.00 79.25 216 GLU A C 1
ATOM 1686 O O . GLU A 1 216 ? -21.096 -9.163 32.455 1.00 79.25 216 GLU A O 1
ATOM 1691 N N . GLY A 1 217 ? -19.070 -8.230 32.699 1.00 68.06 217 GLY A N 1
ATOM 1692 C CA . GLY A 1 217 ? -19.156 -8.095 34.159 1.00 68.06 217 GLY A CA 1
ATOM 1693 C C . GLY A 1 217 ? -20.216 -7.104 34.665 1.00 68.06 217 GLY A C 1
ATOM 1694 O O . GLY A 1 217 ? -20.423 -7.005 35.872 1.00 68.06 217 GLY A O 1
ATOM 1695 N N . ARG A 1 218 ? -20.873 -6.355 33.767 1.00 64.75 218 ARG A N 1
ATOM 1696 C CA . ARG A 1 218 ? -21.923 -5.371 34.086 1.00 64.75 218 ARG A CA 1
ATOM 1697 C C . ARG A 1 218 ? -23.334 -5.830 33.720 1.00 64.75 218 ARG A C 1
ATOM 1699 O O . ARG A 1 218 ? -24.280 -5.110 34.032 1.00 64.75 218 ARG A O 1
ATOM 1706 N N . LYS A 1 219 ? -23.508 -6.990 33.074 1.00 55.97 219 LYS A N 1
ATOM 1707 C CA . LYS A 1 219 ? -24.850 -7.551 32.866 1.00 55.97 219 LYS A CA 1
ATOM 1708 C C . LYS A 1 219 ? -25.412 -7.995 34.226 1.00 55.97 219 LYS A C 1
ATOM 1710 O O . LYS A 1 219 ? -24.753 -8.794 34.892 1.00 55.97 219 LYS A O 1
ATOM 1715 N N . PRO A 1 220 ? -26.574 -7.477 34.672 1.00 55.06 220 PRO A N 1
ATOM 1716 C CA . PRO A 1 220 ? -27.231 -8.018 35.857 1.00 55.06 220 PRO A CA 1
ATOM 1717 C C . PRO A 1 220 ? -27.635 -9.486 35.607 1.00 55.06 220 PRO A C 1
ATOM 1719 O O . PRO A 1 220 ? -27.809 -9.859 34.442 1.00 55.06 220 PRO A O 1
ATOM 1722 N N . PRO A 1 221 ? -27.725 -10.310 36.671 1.00 58.31 221 PRO A N 1
ATOM 1723 C CA . PRO A 1 221 ? -28.119 -11.717 36.578 1.00 58.31 221 PRO A CA 1
ATOM 1724 C C . PRO A 1 221 ? -29.521 -11.914 35.993 1.00 58.31 221 PRO A C 1
ATOM 1726 O O . PRO A 1 221 ? -30.367 -11.002 36.148 1.00 58.31 221 PRO A O 1
#

Foldseek 3Di:
DDDDDDPDPPDDPPPPDDDPQCPPFALPDFAEEQEAQAVVSLVVVVVCVVRNGFYEYEYQAALPPCPGVLVVDDCVVCVSSVVVSVLLPQDDPPDPRPDPRYHHQYNWDFDDADPQQKTWIQHPVRDIDIGHHDHYHHPHDDDDQQVVDVVSCLQQWPHSVDDDFLAPIAGDADPQQQAGPRDPPHGDADSNHNNPDPVRRVNNVVSNVVNVVVVVVVDDD

Nearest PDB structures (foldseek):
  6cmz-assembly1_B  TM=7.689E-01  e=3.292E-06  Burkholderia cenocepacia J2315
  4ntc-assembly1_B  TM=4.511E-01  e=4.587E-04  Aspergillus fumigatus
  2jff-assembly1_A  TM=6.593E-01  e=2.027E-01  Escherichia coli
  8v8y-assembly1_A  TM=7.035E-01  e=3.385E-01  Escherichia coli K-12
  8v8x-assembly1_A  TM=6.854E-01  e=3.385E-01  Escherichia coli K-12

Mean predicted aligned error: 9.06 Å